Protein AF-A0A812UNW9-F1 (afdb_monomer_lite)

Structure (mmCIF, N/CA/C/O backbone):
data_AF-A0A812UNW9-F1
#
_entry.id   AF-A0A812UNW9-F1
#
loop_
_atom_site.group_PDB
_atom_site.id
_atom_site.type_symbol
_atom_site.label_atom_id
_atom_site.label_alt_id
_atom_site.label_comp_id
_atom_site.label_asym_id
_atom_site.label_entity_id
_atom_site.label_seq_id
_atom_site.pdbx_PDB_ins_code
_atom_site.Cartn_x
_atom_site.Cartn_y
_atom_site.Cartn_z
_atom_site.occupancy
_atom_site.B_iso_or_equiv
_atom_site.auth_seq_id
_atom_site.auth_comp_id
_atom_site.auth_asym_id
_atom_site.auth_atom_id
_atom_site.pdbx_PDB_model_num
ATOM 1 N N . MET A 1 1 ? 34.735 -13.795 18.428 1.00 40.62 1 MET A N 1
ATOM 2 C CA . MET A 1 1 ? 34.226 -13.501 17.073 1.00 40.62 1 MET A CA 1
ATOM 3 C C . MET A 1 1 ? 32.708 -13.552 17.128 1.00 40.62 1 MET A C 1
ATOM 5 O O . MET A 1 1 ? 32.133 -14.621 17.259 1.00 40.62 1 MET A O 1
ATOM 9 N N . THR A 1 2 ? 32.077 -12.385 17.202 1.00 41.75 2 THR A N 1
ATOM 10 C CA . THR A 1 2 ? 30.643 -12.184 17.445 1.00 41.75 2 THR A CA 1
ATOM 11 C C . THR A 1 2 ? 29.852 -12.351 16.149 1.00 41.75 2 THR A C 1
ATOM 13 O O . THR A 1 2 ? 29.707 -11.416 15.370 1.00 41.75 2 THR A O 1
ATOM 16 N N . ALA A 1 3 ? 29.314 -13.550 15.9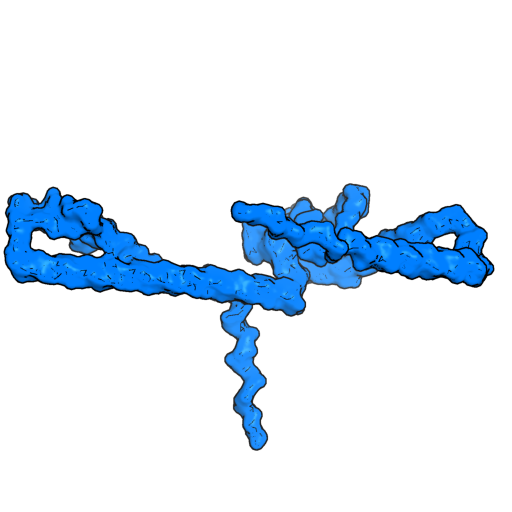30 1.00 46.69 3 ALA A N 1
ATOM 17 C CA . ALA A 1 3 ? 28.287 -13.805 14.926 1.00 46.69 3 ALA A CA 1
ATOM 18 C C . ALA A 1 3 ? 26.909 -13.408 15.490 1.00 46.69 3 ALA A C 1
ATOM 20 O O . ALA A 1 3 ? 26.139 -14.248 15.943 1.00 46.69 3 ALA A O 1
ATOM 21 N N . ARG A 1 4 ? 26.618 -12.105 15.529 1.00 48.97 4 ARG A N 1
ATOM 22 C CA . ARG A 1 4 ? 25.266 -11.568 15.758 1.00 48.97 4 ARG A CA 1
ATOM 23 C C . ARG A 1 4 ? 25.113 -10.303 14.931 1.00 48.97 4 ARG A C 1
ATOM 25 O O . ARG A 1 4 ? 25.491 -9.226 15.371 1.00 48.97 4 ARG A O 1
ATOM 32 N N . GLY A 1 5 ? 24.607 -10.448 13.714 1.00 48.47 5 GLY A N 1
ATOM 33 C CA . GLY A 1 5 ? 24.386 -9.296 12.845 1.00 48.47 5 GLY A CA 1
ATOM 34 C C . GLY A 1 5 ? 23.936 -9.668 11.442 1.00 48.47 5 GLY A C 1
ATOM 35 O O . GLY A 1 5 ? 24.539 -9.191 10.489 1.00 48.47 5 GLY A O 1
ATOM 36 N N . ARG A 1 6 ? 22.945 -10.559 11.295 1.00 43.69 6 ARG A N 1
ATOM 37 C CA . ARG A 1 6 ? 22.280 -10.787 9.997 1.00 43.69 6 ARG A CA 1
ATOM 38 C C . ARG A 1 6 ? 20.957 -11.559 10.101 1.00 43.69 6 ARG A C 1
ATOM 40 O O . ARG A 1 6 ? 20.721 -12.489 9.351 1.00 43.69 6 ARG A O 1
ATOM 47 N N . ALA A 1 7 ? 20.112 -11.179 11.052 1.00 43.59 7 ALA A N 1
ATOM 48 C CA . ALA A 1 7 ? 18.717 -11.635 11.115 1.00 43.59 7 ALA A CA 1
ATOM 49 C C . ALA A 1 7 ? 17.775 -10.427 11.239 1.00 43.59 7 ALA A C 1
ATOM 51 O O . ALA A 1 7 ? 16.842 -10.418 12.028 1.00 43.59 7 ALA A O 1
ATOM 52 N N . ALA A 1 8 ? 18.103 -9.353 10.523 1.00 47.16 8 ALA A N 1
ATOM 53 C CA . ALA A 1 8 ? 17.200 -8.241 10.297 1.00 47.16 8 ALA A CA 1
ATOM 54 C C . ALA A 1 8 ? 17.063 -8.107 8.781 1.00 47.16 8 ALA A C 1
ATOM 56 O O . ALA A 1 8 ? 18.093 -8.009 8.105 1.00 47.16 8 ALA A O 1
ATOM 57 N N . ARG A 1 9 ? 15.814 -8.041 8.303 1.00 51.41 9 ARG A N 1
ATOM 58 C CA . ARG A 1 9 ? 15.369 -7.735 6.927 1.00 51.41 9 ARG A CA 1
ATOM 59 C C . ARG A 1 9 ? 15.009 -8.908 6.009 1.00 51.41 9 ARG A C 1
ATOM 61 O O . ARG A 1 9 ? 15.235 -8.807 4.806 1.00 51.41 9 ARG A O 1
ATOM 68 N N . GLU A 1 10 ? 14.416 -9.968 6.546 1.00 53.09 10 GLU A N 1
ATOM 69 C CA . GLU A 1 10 ? 13.460 -10.763 5.751 1.00 53.09 10 GLU A CA 1
ATOM 70 C C . GLU A 1 10 ? 12.016 -10.277 6.007 1.00 53.09 10 GLU A C 1
ATOM 72 O O . GLU A 1 10 ? 11.254 -10.156 5.061 1.00 53.09 10 GLU A O 1
ATOM 77 N N . ASP A 1 11 ? 11.698 -9.787 7.213 1.00 55.81 11 ASP A N 1
ATOM 78 C CA . ASP A 1 11 ? 10.338 -9.357 7.611 1.00 55.81 11 ASP A CA 1
ATOM 79 C C . ASP A 1 11 ? 9.903 -7.935 7.169 1.00 55.81 11 ASP A C 1
ATOM 81 O O . ASP A 1 11 ? 9.053 -7.318 7.809 1.00 55.81 11 ASP A O 1
ATOM 85 N N . GLU A 1 12 ? 10.505 -7.354 6.128 1.00 74.19 12 GLU A N 1
ATOM 86 C CA . GLU A 1 12 ? 10.174 -5.983 5.677 1.00 74.19 12 GLU A CA 1
ATOM 87 C C . GLU A 1 12 ? 9.675 -5.927 4.230 1.00 74.19 12 GLU A C 1
ATOM 89 O O . GLU A 1 12 ? 9.683 -4.856 3.617 1.00 74.19 12 GLU A O 1
ATOM 94 N N . ASP A 1 13 ? 9.273 -7.060 3.651 1.00 85.06 13 ASP A N 1
ATOM 95 C CA . ASP A 1 13 ? 8.584 -7.014 2.369 1.00 85.06 13 ASP A CA 1
ATOM 96 C C . ASP A 1 13 ? 7.191 -6.391 2.564 1.00 85.06 13 ASP A C 1
ATOM 98 O O . ASP A 1 13 ? 6.417 -6.862 3.406 1.00 85.06 13 ASP A O 1
ATOM 102 N N . PRO A 1 14 ? 6.831 -5.341 1.807 1.00 88.75 14 PRO A N 1
ATOM 103 C CA . PRO A 1 14 ? 5.501 -4.760 1.915 1.00 88.75 14 PRO A CA 1
ATOM 104 C C . PRO A 1 14 ? 4.376 -5.747 1.564 1.00 88.75 14 PRO A C 1
ATOM 106 O O . PRO A 1 14 ? 3.247 -5.520 1.990 1.00 88.75 14 PRO A O 1
ATOM 109 N N . ASP A 1 15 ? 4.655 -6.835 0.833 1.00 87.50 15 ASP A N 1
ATOM 110 C CA . ASP A 1 15 ? 3.677 -7.907 0.578 1.00 87.50 15 ASP A CA 1
ATOM 111 C C . ASP A 1 15 ? 3.371 -8.729 1.837 1.00 87.50 15 ASP A C 1
ATOM 113 O O . ASP A 1 15 ? 2.204 -8.949 2.163 1.00 87.50 15 ASP A O 1
ATOM 117 N N . ASP A 1 16 ? 4.402 -9.114 2.589 1.00 88.19 16 ASP A N 1
ATOM 118 C CA . ASP A 1 16 ? 4.248 -9.911 3.810 1.00 88.19 16 ASP A CA 1
ATOM 119 C C . ASP A 1 16 ? 3.532 -9.111 4.905 1.00 88.19 16 ASP A C 1
ATOM 121 O O . ASP A 1 16 ? 2.651 -9.622 5.604 1.00 88.19 16 ASP A O 1
ATOM 125 N N . ILE A 1 17 ? 3.853 -7.815 5.004 1.00 86.62 17 ILE A N 1
ATOM 126 C CA . ILE A 1 17 ? 3.176 -6.885 5.913 1.00 86.62 17 ILE A CA 1
ATOM 127 C C . ILE A 1 17 ? 1.706 -6.732 5.507 1.00 86.62 17 ILE A C 1
ATOM 129 O O . ILE A 1 17 ? 0.826 -6.797 6.368 1.00 86.62 17 ILE A O 1
ATOM 133 N N . ALA A 1 18 ? 1.423 -6.568 4.209 1.00 87.56 18 ALA A N 1
ATOM 134 C CA . ALA A 1 18 ? 0.060 -6.429 3.698 1.00 87.56 18 ALA A CA 1
ATOM 135 C C . ALA A 1 18 ? -0.800 -7.680 3.951 1.00 87.56 18 ALA A C 1
ATOM 137 O O . ALA A 1 18 ? -1.993 -7.555 4.228 1.00 87.56 18 ALA A O 1
ATOM 138 N N . ALA A 1 19 ? -0.199 -8.872 3.901 1.00 88.19 19 ALA A N 1
ATOM 139 C CA . ALA A 1 19 ? -0.877 -10.142 4.157 1.00 88.19 19 ALA A CA 1
ATOM 140 C C . ALA A 1 19 ? -1.270 -10.348 5.633 1.00 88.19 19 ALA A C 1
ATOM 142 O O . ALA A 1 19 ? -2.128 -11.182 5.926 1.00 88.19 19 ALA A O 1
ATOM 143 N N . CYS A 1 20 ? -0.678 -9.586 6.559 1.00 87.19 20 CYS A N 1
ATOM 144 C CA . CYS A 1 20 ? -0.901 -9.712 8.000 1.00 87.19 20 CYS A CA 1
ATOM 145 C C . CYS A 1 20 ? -1.518 -8.438 8.612 1.00 87.19 20 CYS A C 1
ATOM 147 O O . CYS A 1 20 ? -0.869 -7.778 9.431 1.00 87.19 20 CYS A O 1
ATOM 149 N N . PRO A 1 21 ? -2.761 -8.063 8.248 1.00 88.50 21 PRO A N 1
ATOM 150 C CA . PRO A 1 21 ? -3.419 -6.912 8.850 1.00 88.50 21 PRO A CA 1
ATOM 151 C C . PRO A 1 21 ? -3.728 -7.160 10.338 1.00 88.50 21 PRO A C 1
ATOM 153 O O . PRO A 1 21 ? -3.964 -8.302 10.751 1.00 88.50 21 PRO A O 1
ATOM 156 N N . PRO A 1 22 ? -3.760 -6.102 11.169 1.00 88.56 22 PRO A N 1
ATOM 157 C CA . PRO A 1 22 ? -4.159 -6.232 12.562 1.00 88.56 22 PRO A CA 1
ATOM 158 C C . PRO A 1 22 ? -5.622 -6.696 12.666 1.00 88.56 22 PRO A C 1
ATOM 160 O O . PRO A 1 22 ? -6.444 -6.330 11.824 1.00 88.56 22 PRO A O 1
ATOM 163 N N . PRO A 1 23 ? -5.968 -7.478 13.706 1.00 86.81 23 PRO A N 1
ATOM 164 C CA . PRO A 1 23 ? -7.304 -8.040 13.856 1.00 86.81 23 PRO A CA 1
ATOM 165 C C . PRO A 1 23 ? -8.356 -6.937 13.958 1.00 86.81 23 PRO A C 1
ATOM 167 O O . PRO A 1 23 ? -8.164 -5.947 14.667 1.00 86.81 23 PRO A O 1
ATOM 170 N N . GLU A 1 24 ? -9.484 -7.121 13.278 1.00 85.06 24 GLU A N 1
ATOM 171 C CA . GLU A 1 24 ? -10.596 -6.184 13.370 1.00 85.06 24 GLU A CA 1
ATOM 172 C C . GLU A 1 24 ? -11.258 -6.274 14.749 1.00 85.06 24 GLU A C 1
ATOM 174 O O . GLU A 1 24 ? -11.652 -7.350 15.199 1.00 85.06 24 GLU A O 1
ATOM 179 N N . ALA A 1 25 ? -11.378 -5.137 15.431 1.00 82.38 25 ALA A N 1
ATOM 180 C CA . ALA A 1 25 ? -12.173 -5.007 16.640 1.00 82.38 25 ALA A CA 1
ATOM 181 C C . ALA A 1 25 ? -13.424 -4.187 16.332 1.00 82.38 25 ALA A C 1
ATOM 183 O O . ALA A 1 25 ? -13.431 -3.276 15.502 1.00 82.38 25 ALA A O 1
ATOM 184 N N . GLN A 1 26 ? -14.509 -4.543 17.004 1.00 83.50 26 GLN A N 1
ATOM 185 C CA . GLN A 1 26 ? -15.778 -3.879 16.803 1.00 83.50 26 GLN A CA 1
ATOM 186 C C . GLN A 1 26 ? -15.832 -2.560 17.581 1.00 83.50 26 GLN A C 1
ATOM 188 O O . GLN A 1 26 ? -15.311 -2.450 18.692 1.00 83.50 26 GLN A O 1
ATOM 193 N N . GLU A 1 27 ? -16.504 -1.555 17.016 1.00 87.06 27 GLU A N 1
ATOM 194 C CA . GLU A 1 27 ? -16.782 -0.316 17.736 1.00 87.06 27 GLU A CA 1
ATOM 195 C C . GLU A 1 27 ? -17.509 -0.599 19.057 1.00 87.06 27 GLU A C 1
ATOM 197 O O . GLU A 1 27 ? -18.526 -1.294 19.091 1.00 87.06 27 GLU A O 1
ATOM 202 N N . ALA A 1 28 ? -17.050 0.026 20.143 1.00 84.69 28 ALA A N 1
ATOM 203 C CA . ALA A 1 28 ? -17.625 -0.171 21.477 1.00 84.69 28 ALA A CA 1
ATOM 204 C C . ALA A 1 28 ? -19.133 0.135 21.551 1.00 84.69 28 ALA A C 1
ATOM 206 O O . ALA A 1 28 ? -19.849 -0.460 22.351 1.00 84.69 28 ALA A O 1
ATOM 207 N N . LYS A 1 29 ? -19.628 1.041 20.695 1.00 86.56 29 LYS A N 1
ATOM 208 C CA . LYS A 1 29 ? -21.055 1.381 20.592 1.00 86.56 29 LYS A CA 1
ATOM 209 C C . LYS A 1 29 ? -21.897 0.228 20.035 1.00 86.56 29 LYS A C 1
ATOM 211 O O . LYS A 1 29 ? -23.069 0.099 20.382 1.00 86.56 29 LYS A O 1
ATOM 216 N N . LEU A 1 30 ? -21.303 -0.586 19.165 1.00 87.81 30 LEU A N 1
ATOM 217 C CA . LEU A 1 30 ? -21.953 -1.719 18.515 1.00 87.81 30 LEU A CA 1
ATOM 218 C C . LEU A 1 30 ? -21.726 -3.034 19.269 1.00 87.81 30 LEU A C 1
ATOM 220 O O . LEU A 1 30 ? -22.493 -3.965 19.051 1.00 87.81 30 LEU A O 1
ATOM 224 N N . HIS A 1 31 ? -20.748 -3.089 20.185 1.00 87.75 31 HIS A N 1
ATOM 225 C CA . HIS A 1 31 ? -20.398 -4.275 20.986 1.00 87.75 31 HIS A CA 1
ATOM 226 C C . HIS A 1 31 ? -21.624 -4.984 21.581 1.00 87.75 31 HIS A C 1
ATOM 228 O O . HIS A 1 31 ? -21.785 -6.189 21.431 1.00 87.75 31 HIS A O 1
ATOM 234 N N . PHE A 1 32 ? -22.553 -4.234 22.184 1.00 89.38 32 PHE A N 1
ATOM 235 C CA . PHE A 1 32 ? -23.757 -4.811 22.797 1.00 89.38 32 PHE A CA 1
ATOM 236 C C . PHE A 1 32 ? -24.935 -5.028 21.838 1.00 89.38 32 PHE A C 1
ATOM 238 O O . PHE A 1 32 ? -25.970 -5.553 22.253 1.00 89.38 32 PHE A O 1
ATOM 245 N N . GLN A 1 33 ? -24.823 -4.595 20.585 1.00 86.94 33 GLN A N 1
ATOM 246 C CA . GLN A 1 33 ? -25.898 -4.663 19.588 1.00 86.94 33 GLN A CA 1
ATOM 247 C C . GLN A 1 33 ? -25.732 -5.846 18.627 1.00 86.94 33 GLN A C 1
ATOM 249 O O . GLN A 1 33 ? -26.666 -6.187 17.904 1.00 86.94 33 GLN A O 1
ATOM 254 N N . THR A 1 34 ? -24.565 -6.485 18.623 1.00 86.88 34 THR A N 1
ATOM 255 C CA . THR A 1 34 ? -24.183 -7.537 17.679 1.00 86.88 34 THR A CA 1
ATOM 256 C C . THR A 1 34 ? -23.624 -8.764 18.400 1.00 86.88 34 THR A C 1
ATOM 258 O O . THR A 1 34 ? -23.491 -8.795 19.625 1.00 86.88 34 THR A O 1
ATOM 261 N N . GLY A 1 35 ? -23.335 -9.814 17.624 1.00 84.31 35 GLY A N 1
ATOM 262 C CA . GLY A 1 35 ? -22.680 -11.023 18.113 1.00 84.31 35 GLY A CA 1
ATOM 263 C C . GLY A 1 35 ? -23.424 -11.684 19.274 1.00 84.31 35 GLY A C 1
ATOM 264 O O . GLY A 1 35 ? -24.627 -11.940 19.207 1.00 84.31 35 GLY A O 1
ATOM 265 N N . GLU A 1 36 ? -22.696 -11.953 20.354 1.00 85.88 36 GLU A N 1
ATOM 266 C CA . GLU A 1 36 ? -23.186 -12.704 21.516 1.00 85.88 36 GLU A CA 1
ATOM 267 C C . GLU A 1 36 ? -24.213 -11.945 22.377 1.00 85.88 36 GLU A C 1
ATOM 269 O O . GLU A 1 36 ? -24.896 -12.550 23.215 1.00 85.88 36 GLU A O 1
ATOM 274 N N . HIS A 1 37 ? -24.347 -10.629 22.176 1.00 86.31 37 HIS A N 1
ATOM 275 C CA . HIS A 1 37 ? -25.250 -9.767 22.945 1.00 86.31 37 HIS A CA 1
ATOM 276 C C . HIS A 1 37 ? -26.612 -9.551 22.280 1.00 86.31 37 HIS A C 1
ATOM 278 O O . HIS A 1 37 ? -27.509 -8.971 22.904 1.00 86.31 37 HIS A O 1
ATOM 284 N N . ILE A 1 38 ? -26.802 -10.049 21.054 1.00 87.31 38 ILE A N 1
ATOM 285 C CA . ILE A 1 38 ? -28.071 -9.931 20.328 1.00 87.31 38 ILE A CA 1
ATOM 286 C C . ILE A 1 38 ? -29.209 -10.513 21.179 1.00 87.31 38 ILE A C 1
ATOM 288 O O . ILE A 1 38 ? -29.152 -11.643 21.660 1.00 87.31 38 ILE A O 1
ATOM 292 N N . GLY A 1 39 ? -30.258 -9.712 21.387 1.00 84.12 39 GLY A N 1
ATOM 293 C CA . GLY A 1 39 ? -31.451 -10.104 22.143 1.00 84.12 39 GLY A CA 1
ATOM 294 C C . GLY A 1 39 ? -31.317 -10.063 23.671 1.00 84.12 39 GLY A C 1
ATOM 295 O O . GLY A 1 39 ? -32.313 -10.278 24.361 1.00 84.12 39 GLY A O 1
ATOM 296 N N . ARG A 1 40 ? -30.137 -9.748 24.232 1.00 87.94 40 ARG A N 1
ATOM 297 C CA . ARG A 1 40 ? -29.968 -9.587 25.694 1.00 87.94 40 ARG A CA 1
ATOM 298 C C . ARG A 1 40 ? -30.517 -8.259 26.216 1.00 87.94 40 ARG A C 1
ATOM 300 O O . ARG A 1 40 ? -30.911 -8.164 27.383 1.00 87.94 40 ARG A O 1
ATOM 307 N N . TRP A 1 41 ? -30.576 -7.253 25.352 1.00 91.56 41 TRP A N 1
ATOM 308 C CA . TRP A 1 41 ? -30.888 -5.871 25.702 1.00 91.56 41 TRP A CA 1
ATOM 309 C C . TRP A 1 41 ? -32.055 -5.352 24.867 1.00 91.56 41 TRP A C 1
ATOM 311 O O . TRP A 1 41 ? -32.175 -5.687 23.691 1.00 91.56 41 TRP A O 1
ATOM 321 N N . SER A 1 42 ? -32.922 -4.542 25.478 1.00 89.88 42 SER A N 1
ATOM 322 C CA . SER A 1 42 ? -34.082 -3.942 24.793 1.00 89.88 42 SER A CA 1
ATOM 323 C C . SER A 1 42 ? -33.958 -2.431 24.588 1.00 89.88 42 SER A C 1
ATOM 325 O O . SER A 1 42 ? -34.768 -1.845 23.876 1.00 89.88 42 SER A O 1
ATOM 327 N N . GLY A 1 43 ? -32.947 -1.794 25.187 1.00 89.00 43 GLY A N 1
ATOM 328 C CA . GLY A 1 43 ? -32.710 -0.361 25.061 1.00 89.00 43 GLY A CA 1
ATOM 329 C C . GLY A 1 43 ? -31.263 0.010 25.364 1.00 89.00 43 GLY A C 1
ATOM 330 O O . GLY A 1 43 ? -30.668 -0.508 26.313 1.00 89.00 43 GLY A O 1
ATOM 331 N N . PHE A 1 44 ? -30.731 0.942 24.574 1.00 91.94 44 PHE A N 1
ATOM 332 C CA . PHE A 1 44 ? -29.356 1.441 24.635 1.00 91.94 44 PHE A CA 1
ATOM 333 C C . PHE A 1 44 ? -29.355 2.954 24.869 1.00 91.94 44 PHE A C 1
ATOM 335 O O . PHE A 1 44 ? -30.291 3.641 24.463 1.00 91.94 44 PHE A O 1
ATOM 342 N N . ASP A 1 45 ? -28.359 3.461 25.586 1.00 89.44 45 ASP A N 1
ATOM 343 C CA . ASP A 1 45 ? -28.140 4.900 25.743 1.00 89.44 45 ASP A CA 1
ATOM 344 C C . ASP A 1 45 ? -27.433 5.510 24.510 1.00 89.44 45 ASP A C 1
ATOM 346 O O . ASP A 1 45 ? -27.138 4.824 23.529 1.00 89.44 45 ASP A O 1
ATOM 350 N N . GLU A 1 46 ? -27.130 6.812 24.548 1.00 88.56 46 GLU A N 1
ATOM 351 C CA . GLU A 1 46 ? -26.438 7.520 23.454 1.00 88.56 46 GLU A CA 1
ATOM 352 C C . GLU A 1 46 ? -25.039 6.955 23.145 1.00 88.56 46 GLU A C 1
ATOM 354 O O . GLU A 1 46 ? -24.546 7.060 22.015 1.00 88.56 46 GLU A O 1
ATOM 359 N N . ARG A 1 47 ? -24.407 6.327 24.143 1.00 86.31 47 ARG A N 1
ATOM 360 C CA . ARG A 1 47 ? -23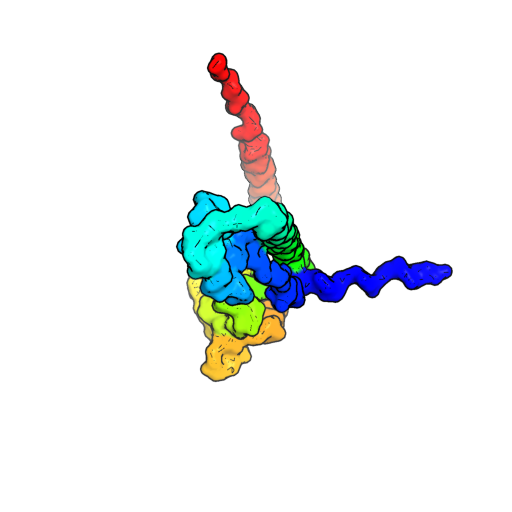.085 5.698 24.048 1.00 86.31 47 ARG A CA 1
ATOM 361 C C . ARG A 1 47 ? -23.167 4.272 23.496 1.00 86.31 47 ARG A C 1
ATOM 363 O O . ARG A 1 47 ? -22.128 3.696 23.192 1.00 86.31 47 ARG A O 1
ATOM 370 N N . GLY A 1 48 ? -24.373 3.722 23.333 1.00 86.00 48 GLY A N 1
ATOM 371 C CA . GLY A 1 48 ? -24.608 2.333 22.936 1.00 86.00 48 GLY A CA 1
ATOM 372 C C . GLY A 1 48 ? -24.564 1.345 24.101 1.00 86.00 48 GLY A C 1
ATOM 373 O O . GLY A 1 48 ? -24.573 0.138 23.873 1.00 86.00 48 GLY A O 1
ATOM 374 N N . VAL A 1 49 ? -24.536 1.831 25.344 1.00 91.31 49 VAL A N 1
ATOM 375 C CA . VAL A 1 49 ? -24.527 0.998 26.546 1.00 91.31 49 VAL A CA 1
ATOM 376 C C . VAL A 1 49 ? -25.967 0.597 26.888 1.00 91.31 49 VAL A C 1
ATOM 378 O O . VAL A 1 49 ? -26.855 1.455 26.936 1.00 91.31 49 VAL A O 1
ATOM 381 N N . PRO A 1 50 ? -26.245 -0.694 27.126 1.00 90.81 50 PRO A N 1
ATOM 382 C CA . PRO A 1 50 ? -27.555 -1.150 27.566 1.00 90.81 50 PRO A CA 1
ATOM 383 C C . PRO A 1 50 ? -28.032 -0.413 28.821 1.00 90.81 50 PRO A C 1
ATOM 385 O O . PRO A 1 50 ? -27.297 -0.299 29.800 1.00 90.81 50 PRO A O 1
ATOM 388 N N . HIS A 1 51 ? -29.286 0.043 28.824 1.00 91.38 51 HIS A N 1
ATOM 389 C CA . HIS A 1 51 ? -29.952 0.568 30.026 1.00 91.38 51 HIS A CA 1
ATOM 390 C C . HIS A 1 51 ? -31.199 -0.243 30.422 1.00 91.38 51 HIS A C 1
ATOM 392 O O . HIS A 1 51 ? -31.674 -0.131 31.559 1.00 91.38 51 HIS A O 1
ATOM 398 N N . LEU A 1 52 ? -31.702 -1.091 29.514 1.00 91.50 52 LEU A N 1
ATOM 399 C CA . LEU A 1 52 ? -32.814 -2.015 29.742 1.00 91.50 52 LEU A CA 1
ATOM 400 C C . LEU A 1 52 ? -32.427 -3.448 29.366 1.00 91.50 52 LEU A C 1
ATOM 402 O O . LEU A 1 52 ? -31.870 -3.701 28.296 1.00 91.50 52 LEU A O 1
ATOM 406 N N . ASN A 1 53 ? -32.799 -4.403 30.216 1.00 90.94 53 ASN A N 1
ATOM 407 C CA . ASN A 1 53 ? -32.654 -5.829 29.920 1.00 90.94 53 ASN A CA 1
ATOM 408 C C . ASN A 1 53 ? -33.675 -6.312 28.874 1.00 90.94 53 ASN A C 1
ATOM 410 O O . ASN A 1 53 ? -34.596 -5.581 28.511 1.00 90.94 53 ASN A O 1
ATOM 414 N N . ALA A 1 54 ? -33.570 -7.564 28.426 1.00 90.25 54 ALA A N 1
ATOM 415 C CA . ALA A 1 54 ? -34.499 -8.173 27.464 1.00 90.25 54 ALA A CA 1
ATOM 416 C C . ALA A 1 54 ? -35.991 -8.095 27.867 1.00 90.25 54 ALA A C 1
ATOM 418 O O . ALA A 1 54 ? -36.869 -8.169 27.015 1.00 90.25 54 ALA A O 1
ATOM 419 N N . LYS A 1 55 ? -36.298 -7.926 29.162 1.00 90.50 55 LYS A N 1
ATOM 420 C CA . LYS A 1 55 ? -37.667 -7.797 29.694 1.00 90.50 55 LYS A CA 1
ATOM 421 C C . LYS A 1 55 ? -38.138 -6.339 29.817 1.00 90.50 55 LYS A C 1
ATOM 423 O O . LYS A 1 55 ? -39.170 -6.097 30.439 1.00 90.50 55 LYS A O 1
ATOM 428 N N . GLY A 1 56 ? -37.371 -5.371 29.314 1.00 89.5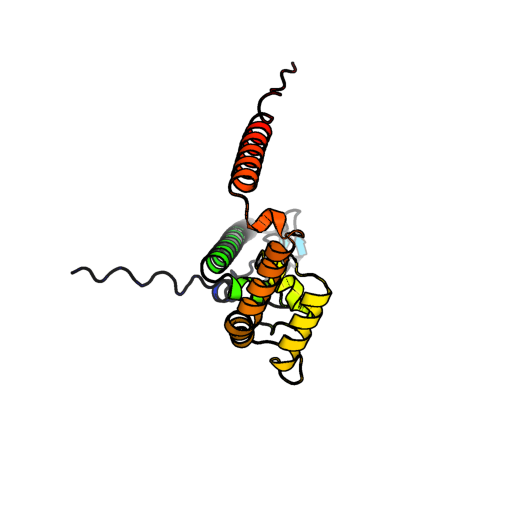0 56 GLY A N 1
ATOM 429 C CA . GLY A 1 56 ? -37.685 -3.942 29.417 1.00 89.50 56 GLY A CA 1
ATOM 430 C C . GLY A 1 56 ? -37.527 -3.360 30.825 1.00 89.50 56 GLY A C 1
ATOM 431 O O . GLY A 1 56 ? -38.045 -2.281 31.106 1.00 89.50 56 GLY A O 1
ATOM 432 N N . LYS A 1 57 ? -36.844 -4.058 31.743 1.00 92.06 57 LYS A N 1
ATOM 433 C CA . LYS A 1 57 ? -36.577 -3.562 33.101 1.00 92.06 57 LYS A CA 1
ATOM 434 C C . LYS A 1 57 ? -35.212 -2.883 33.162 1.00 92.06 57 LYS A C 1
ATOM 436 O O . LYS A 1 57 ? -34.270 -3.323 32.505 1.00 92.06 57 LYS A O 1
ATOM 441 N N . LYS A 1 58 ? -35.105 -1.848 34.003 1.00 92.12 58 LYS A N 1
ATOM 442 C CA . LYS A 1 58 ? -33.825 -1.204 34.335 1.00 92.12 58 LYS A CA 1
ATOM 443 C C . LYS A 1 58 ? -32.852 -2.237 34.907 1.00 92.12 58 LYS A C 1
ATOM 445 O O . LYS A 1 58 ? -33.263 -3.082 35.704 1.00 92.12 58 LYS A O 1
ATOM 450 N N . LEU A 1 59 ? -31.587 -2.134 34.508 1.00 90.06 59 LEU A N 1
ATOM 451 C CA . LEU A 1 59 ? -30.499 -2.957 35.037 1.00 90.06 59 LEU A CA 1
ATOM 452 C C . LEU A 1 59 ? -30.373 -2.796 36.554 1.00 90.06 59 LEU A C 1
ATOM 454 O O . LEU A 1 59 ? -30.541 -1.699 37.099 1.00 90.06 59 LEU A O 1
ATOM 458 N N . THR A 1 60 ? -30.049 -3.889 37.233 1.00 91.19 60 THR A N 1
ATOM 459 C CA . THR A 1 60 ? -29.637 -3.846 38.638 1.00 91.19 60 THR A CA 1
ATOM 460 C C . THR A 1 60 ? -28.277 -3.157 38.776 1.00 91.19 60 THR A C 1
ATOM 462 O O . THR A 1 60 ? -27.534 -3.009 37.807 1.00 91.19 60 THR A O 1
ATOM 465 N N . LYS A 1 61 ? -27.920 -2.734 39.997 1.00 91.94 61 LYS A N 1
ATOM 466 C CA . LYS A 1 61 ? -26.628 -2.073 40.250 1.00 91.94 61 LYS A CA 1
ATOM 467 C C . LYS A 1 61 ? -25.439 -2.939 39.802 1.00 91.94 61 LYS A C 1
ATOM 469 O O . LYS A 1 61 ? -24.534 -2.422 39.163 1.00 91.94 61 LYS A O 1
ATOM 474 N N . GLN A 1 62 ? -25.490 -4.242 40.086 1.00 91.19 62 GLN A N 1
ATOM 475 C CA . GLN A 1 62 ? -24.443 -5.196 39.710 1.00 91.19 62 GLN A CA 1
ATOM 476 C C . GLN A 1 62 ? -24.351 -5.386 38.192 1.00 91.19 62 GLN A C 1
ATOM 478 O O . GLN A 1 62 ? -23.260 -5.344 37.639 1.00 91.19 62 GLN A O 1
ATOM 483 N N . GLU A 1 63 ? -25.483 -5.546 37.501 1.00 89.38 63 GLU A N 1
ATOM 484 C CA . GLU A 1 63 ? -25.482 -5.687 36.038 1.00 89.38 63 GLU A CA 1
ATOM 485 C C . GLU A 1 63 ? -24.993 -4.413 35.348 1.00 89.38 63 GLU A C 1
ATOM 487 O O . GLU A 1 63 ? -24.266 -4.492 34.366 1.00 89.38 63 GLU A O 1
ATOM 492 N N . LYS A 1 64 ? -25.360 -3.237 35.870 1.00 90.00 64 LYS A N 1
ATOM 493 C CA . LYS A 1 64 ? -24.879 -1.962 35.337 1.00 90.00 64 LYS A CA 1
ATOM 494 C C . LYS A 1 64 ? -23.361 -1.839 35.471 1.00 90.00 64 LYS A C 1
ATOM 496 O O . LYS A 1 64 ? -22.716 -1.449 34.507 1.00 90.00 64 LYS A O 1
ATOM 501 N N . GLU A 1 65 ? -22.806 -2.180 36.634 1.00 92.12 65 GLU A N 1
ATOM 502 C CA . GLU A 1 65 ? -21.353 -2.178 36.849 1.00 92.12 65 GLU A CA 1
ATOM 503 C C . GLU A 1 65 ? -20.649 -3.145 35.885 1.00 92.12 65 GLU A C 1
ATOM 505 O O . GLU A 1 65 ? -19.674 -2.748 35.254 1.00 92.12 65 GLU A O 1
ATOM 510 N N . LEU A 1 66 ? -21.185 -4.358 35.687 1.00 91.81 66 LEU A N 1
ATOM 511 C CA . LEU A 1 66 ? -20.639 -5.337 34.735 1.00 91.81 66 LEU A CA 1
ATOM 512 C C . LEU A 1 66 ? -20.664 -4.831 33.286 1.00 91.81 66 LEU A C 1
ATOM 514 O O . LEU A 1 66 ? -19.652 -4.882 32.588 1.00 91.81 66 LEU A O 1
ATOM 518 N N . VAL A 1 67 ? -21.804 -4.301 32.842 1.00 91.31 67 VAL A N 1
ATOM 519 C CA . VAL A 1 67 ? -21.967 -3.752 31.489 1.00 91.31 67 VAL A CA 1
ATOM 520 C C . VAL A 1 67 ? -21.045 -2.546 31.272 1.00 91.31 67 VAL A C 1
ATOM 522 O O . VAL A 1 67 ? -20.473 -2.386 30.197 1.00 91.31 67 VAL A O 1
ATOM 525 N N . GLU A 1 68 ? -20.859 -1.703 32.287 1.00 91.06 68 GLU A N 1
ATOM 526 C CA . GLU A 1 68 ? -19.961 -0.550 32.209 1.00 91.06 68 GLU A CA 1
ATOM 527 C C . GLU A 1 68 ? -18.485 -0.976 32.164 1.00 91.06 68 GLU A C 1
ATOM 529 O O . GLU A 1 68 ? -17.719 -0.414 31.379 1.00 91.06 68 GLU A O 1
ATOM 534 N N . THR A 1 69 ? -18.086 -2.009 32.916 1.00 92.94 69 THR A N 1
ATOM 535 C CA . THR A 1 69 ? -16.735 -2.584 32.802 1.00 92.94 69 THR A CA 1
ATOM 536 C C . THR A 1 69 ? -16.485 -3.188 31.424 1.00 92.94 69 THR A C 1
ATOM 538 O O . THR A 1 69 ? -15.473 -2.874 30.801 1.00 92.94 69 THR A O 1
ATOM 541 N N . GLU A 1 70 ? -17.436 -3.961 30.903 1.00 92.19 70 GLU A N 1
ATOM 542 C CA . GLU A 1 70 ? -17.327 -4.590 29.588 1.00 92.19 70 GLU A CA 1
ATOM 543 C C . GLU A 1 70 ? -17.271 -3.541 28.463 1.00 92.19 70 GLU A C 1
ATOM 545 O O . GLU A 1 70 ? -16.443 -3.630 27.558 1.00 92.19 70 GLU A O 1
ATOM 550 N N . TYR A 1 71 ? -18.070 -2.473 28.561 1.00 92.38 71 TYR A N 1
ATOM 551 C CA . TYR A 1 71 ? -18.003 -1.344 27.631 1.00 92.38 71 TYR A CA 1
ATOM 552 C C . TYR A 1 71 ? -16.623 -0.674 27.621 1.00 92.38 71 TYR A C 1
ATOM 554 O O . TYR A 1 71 ? -16.094 -0.333 26.560 1.00 92.38 71 TYR A O 1
ATOM 562 N N . LEU A 1 72 ? -16.033 -0.447 28.800 1.00 92.44 72 LEU A N 1
ATOM 563 C CA . LEU A 1 72 ? -14.713 0.174 28.917 1.00 92.44 72 LEU A CA 1
ATOM 564 C C . LEU A 1 72 ? -13.611 -0.723 28.342 1.00 92.44 72 LEU A C 1
ATOM 566 O O . LEU A 1 72 ? -12.687 -0.210 27.705 1.00 92.44 72 LEU A O 1
ATOM 570 N N . GLU A 1 73 ? -13.721 -2.037 28.522 1.00 92.25 73 GLU A N 1
ATOM 571 C CA . GLU A 1 73 ? -12.818 -3.019 27.920 1.00 92.25 73 GLU A CA 1
ATOM 572 C C . GLU A 1 73 ? -12.942 -3.038 26.394 1.00 92.25 73 GLU A C 1
ATOM 574 O O . GLU A 1 73 ? -11.929 -2.881 25.709 1.00 92.25 73 GLU A O 1
ATOM 579 N N . ALA A 1 74 ? -14.165 -3.101 25.857 1.00 89.75 74 ALA A N 1
ATOM 580 C CA . ALA A 1 74 ? -14.421 -3.027 24.418 1.00 89.75 74 ALA A CA 1
ATOM 581 C C . ALA A 1 74 ? -13.896 -1.713 23.815 1.00 89.75 74 ALA A C 1
ATOM 583 O O . ALA A 1 74 ? -13.219 -1.703 22.785 1.00 89.75 74 ALA A O 1
ATOM 584 N N . LYS A 1 75 ? -14.114 -0.583 24.501 1.00 92.75 75 LYS A N 1
ATOM 585 C CA . LYS A 1 75 ? -13.575 0.723 24.099 1.00 92.75 75 LYS A CA 1
ATOM 586 C C . LYS A 1 75 ? -12.049 0.737 24.078 1.00 92.75 75 LYS A C 1
ATOM 588 O O . LYS A 1 75 ? -11.460 1.298 23.154 1.00 92.75 75 LYS A O 1
ATOM 593 N N . LYS A 1 76 ? -11.401 0.142 25.080 1.00 93.06 76 LYS A N 1
ATOM 594 C CA . LYS A 1 76 ? -9.939 0.045 25.143 1.00 93.06 76 LYS A CA 1
ATOM 595 C C . LYS A 1 76 ? -9.395 -0.841 24.021 1.00 93.06 76 LYS A C 1
ATOM 597 O O . LYS A 1 76 ? -8.422 -0.444 23.386 1.00 93.06 76 LYS A O 1
ATOM 602 N N . ALA A 1 77 ? -10.028 -1.982 23.757 1.00 90.44 77 ALA A N 1
ATOM 603 C CA . ALA A 1 77 ? -9.657 -2.885 22.670 1.00 90.44 77 ALA A CA 1
ATOM 604 C C . ALA A 1 77 ? -9.774 -2.194 21.302 1.00 90.44 77 ALA A C 1
ATOM 606 O O . ALA A 1 77 ? -8.823 -2.210 20.524 1.00 90.44 77 ALA A O 1
ATOM 607 N N . TYR A 1 78 ? -10.875 -1.479 21.056 1.00 91.88 78 TYR A N 1
ATOM 608 C CA . TYR A 1 78 ? -11.060 -0.701 19.830 1.00 91.88 78 TYR A CA 1
ATOM 609 C C . TYR A 1 78 ? -10.000 0.403 19.668 1.00 91.88 78 TYR A C 1
ATOM 611 O O . TYR A 1 78 ? -9.398 0.559 18.610 1.00 91.88 78 TYR A O 1
ATOM 619 N N . GLN A 1 79 ? -9.678 1.143 20.734 1.00 92.75 79 GLN A N 1
ATOM 620 C CA . GLN A 1 79 ? -8.600 2.141 20.683 1.00 92.75 79 GLN A CA 1
ATOM 621 C C . GLN A 1 79 ? -7.218 1.522 20.434 1.00 92.75 79 GLN A C 1
ATOM 623 O O . GLN A 1 79 ? -6.382 2.133 19.768 1.00 92.75 79 GLN A O 1
ATOM 628 N N . GLN A 1 80 ? -6.952 0.336 20.984 1.00 92.88 80 GLN A N 1
ATOM 629 C CA . GLN A 1 80 ? -5.716 -0.400 20.719 1.00 92.88 80 GLN A CA 1
ATOM 630 C C . GLN A 1 80 ? -5.645 -0.853 19.263 1.00 92.88 80 GLN A C 1
ATOM 632 O O . GLN A 1 80 ? -4.596 -0.695 18.645 1.00 92.88 80 GLN A O 1
ATOM 637 N N . GLN A 1 81 ? -6.755 -1.335 18.706 1.00 91.50 81 GLN A N 1
ATOM 638 C CA . GLN A 1 81 ? -6.855 -1.684 17.295 1.00 91.50 81 GLN A CA 1
ATOM 639 C C . GLN A 1 81 ? -6.577 -0.475 16.398 1.00 91.50 81 GLN A C 1
ATOM 641 O O . GLN A 1 81 ? -5.766 -0.592 15.489 1.00 91.50 81 GLN A O 1
ATOM 646 N N . LEU A 1 82 ? -7.194 0.685 16.655 1.00 92.25 82 LEU A N 1
ATOM 647 C CA . LEU A 1 82 ? -6.948 1.889 15.852 1.00 92.25 82 LEU A CA 1
ATOM 648 C C . LEU A 1 82 ? -5.459 2.251 15.829 1.00 92.25 82 LEU A C 1
ATOM 650 O O . LEU A 1 82 ? -4.890 2.463 14.764 1.00 92.25 82 LEU A O 1
ATOM 654 N N . LYS A 1 83 ? -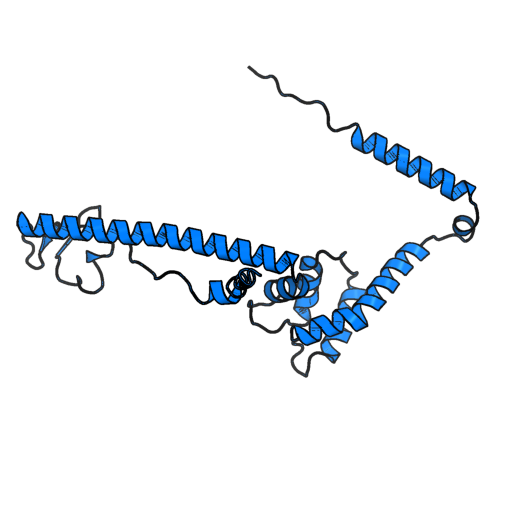4.801 2.221 16.992 1.00 93.88 83 LYS A N 1
ATOM 655 C CA . LYS A 1 83 ? -3.353 2.452 17.082 1.00 93.88 83 LYS A CA 1
ATOM 656 C C . LYS A 1 83 ? -2.540 1.387 16.347 1.00 93.88 83 LYS A C 1
ATOM 658 O O . LYS A 1 83 ? -1.554 1.724 15.702 1.00 93.88 83 LYS A O 1
ATOM 663 N N . ALA A 1 84 ? -2.926 0.117 16.453 1.00 92.56 84 ALA A N 1
ATOM 664 C CA . ALA A 1 84 ? -2.255 -0.974 15.754 1.00 92.56 84 ALA A CA 1
ATOM 665 C C . ALA A 1 84 ? -2.404 -0.837 14.233 1.00 92.56 84 ALA A C 1
ATOM 667 O O . ALA A 1 84 ? -1.434 -1.033 13.510 1.00 92.56 84 ALA A O 1
ATOM 668 N N . LYS A 1 85 ? -3.585 -0.430 13.755 1.00 93.38 85 LYS A N 1
ATOM 669 C CA . LYS A 1 85 ? -3.852 -0.137 12.346 1.00 93.38 85 LYS A CA 1
ATOM 670 C C . LYS A 1 85 ? -2.997 1.021 11.844 1.00 93.38 85 LYS A C 1
ATOM 672 O O . LYS A 1 85 ? -2.302 0.852 10.853 1.00 93.38 85 LYS A O 1
ATOM 677 N N . GLU A 1 86 ? -2.957 2.137 12.569 1.00 93.56 86 GLU A N 1
ATOM 678 C CA . GLU A 1 86 ? -2.088 3.273 12.226 1.00 93.56 86 GLU A CA 1
ATOM 679 C C . GLU A 1 86 ? -0.603 2.872 12.168 1.00 93.56 86 GLU A C 1
ATOM 681 O O . GLU A 1 86 ? 0.138 3.315 11.294 1.00 93.56 86 GLU A O 1
ATOM 686 N N . GLN A 1 87 ? -0.138 2.040 13.105 1.00 93.69 87 GLN A N 1
ATOM 687 C CA . GLN A 1 87 ? 1.244 1.549 13.114 1.00 93.69 87 GLN A CA 1
ATOM 688 C C . GLN A 1 87 ? 1.533 0.597 11.954 1.00 93.69 87 GLN A C 1
ATOM 690 O O . GLN A 1 87 ? 2.609 0.669 11.360 1.00 93.69 87 GLN A O 1
ATOM 695 N N . TRP A 1 88 ? 0.588 -0.280 11.632 1.00 92.31 88 TRP A N 1
ATOM 696 C CA . TRP A 1 88 ? 0.684 -1.198 10.505 1.00 92.31 88 TRP A CA 1
ATOM 697 C C . TRP A 1 88 ? 0.723 -0.444 9.171 1.00 92.31 88 TRP A C 1
ATOM 699 O O . TRP A 1 88 ? 1.631 -0.683 8.382 1.00 92.31 88 TRP A O 1
ATOM 709 N N . GLU A 1 89 ? -0.158 0.540 8.966 1.00 92.56 89 GLU A N 1
ATOM 710 C CA . GLU A 1 89 ? -0.157 1.406 7.775 1.00 92.56 89 GLU A CA 1
ATOM 711 C C . GLU A 1 89 ? 1.178 2.148 7.622 1.00 92.56 89 GLU A C 1
ATOM 713 O O . GLU A 1 89 ? 1.785 2.120 6.555 1.00 92.56 89 GLU A O 1
ATOM 718 N N . ARG A 1 90 ? 1.707 2.726 8.711 1.00 93.00 90 ARG A N 1
ATOM 719 C CA . ARG A 1 90 ? 3.032 3.373 8.694 1.00 93.00 90 ARG A CA 1
ATOM 720 C C . ARG A 1 90 ? 4.155 2.404 8.340 1.00 93.00 90 ARG A C 1
ATOM 722 O O . ARG A 1 90 ? 5.072 2.768 7.613 1.00 93.00 90 ARG A O 1
ATOM 729 N N . THR A 1 91 ? 4.094 1.183 8.863 1.00 91.31 91 THR A N 1
ATOM 730 C CA . THR A 1 91 ? 5.105 0.152 8.602 1.00 91.31 91 THR A CA 1
ATOM 731 C C . THR A 1 91 ? 5.051 -0.300 7.143 1.00 91.31 91 THR A C 1
ATOM 733 O O . THR A 1 91 ? 6.095 -0.497 6.526 1.00 91.31 91 THR A O 1
ATOM 736 N N . LEU A 1 92 ? 3.848 -0.406 6.576 1.00 91.50 92 LEU A N 1
ATOM 737 C CA . LEU A 1 92 ? 3.630 -0.707 5.166 1.00 91.50 92 LEU A CA 1
ATOM 738 C C . LEU A 1 92 ? 4.173 0.414 4.267 1.00 91.50 92 LEU A C 1
ATOM 740 O O . LEU A 1 92 ? 4.902 0.130 3.319 1.00 91.50 92 LEU A O 1
ATOM 744 N N . ASP A 1 93 ? 3.903 1.677 4.598 1.00 92.25 93 ASP A N 1
ATOM 745 C CA . ASP A 1 93 ? 4.447 2.831 3.872 1.00 92.25 93 ASP A CA 1
ATOM 746 C C . ASP A 1 93 ? 5.980 2.885 3.928 1.00 92.25 93 ASP A C 1
ATOM 748 O O . ASP A 1 93 ? 6.642 3.138 2.917 1.00 92.25 93 ASP A O 1
ATOM 752 N N . ASP A 1 94 ? 6.564 2.642 5.102 1.00 91.81 94 ASP A N 1
ATOM 753 C CA . ASP A 1 94 ? 8.015 2.605 5.277 1.00 91.81 94 ASP A CA 1
ATOM 754 C C . ASP A 1 94 ? 8.646 1.448 4.489 1.00 91.81 94 ASP A C 1
ATOM 756 O O . ASP A 1 94 ? 9.710 1.621 3.887 1.00 91.81 94 ASP A O 1
ATOM 760 N N . ALA A 1 95 ? 7.993 0.284 4.450 1.00 91.62 95 ALA A N 1
ATOM 761 C CA . ALA A 1 95 ? 8.426 -0.864 3.659 1.00 91.62 95 ALA A CA 1
ATOM 762 C C . ALA A 1 95 ? 8.356 -0.584 2.149 1.00 91.62 95 ALA A C 1
ATOM 764 O O . ALA A 1 95 ? 9.312 -0.876 1.431 1.00 91.62 95 ALA A O 1
ATOM 765 N N . GLU A 1 96 ? 7.291 0.061 1.662 1.00 92.06 96 GLU A N 1
ATOM 766 C CA . GLU A 1 96 ? 7.169 0.485 0.259 1.00 92.06 96 GLU A CA 1
ATOM 767 C C . GLU A 1 96 ? 8.268 1.489 -0.131 1.00 92.06 96 GLU A C 1
ATOM 769 O O . GLU A 1 96 ? 8.879 1.364 -1.195 1.00 92.06 96 GLU A O 1
ATOM 774 N N . ARG A 1 97 ? 8.601 2.452 0.742 1.00 92.56 97 ARG A N 1
ATOM 775 C CA . ARG A 1 97 ? 9.726 3.380 0.503 1.00 92.56 97 ARG A CA 1
ATOM 776 C C . ARG A 1 97 ? 11.062 2.646 0.435 1.00 92.56 97 ARG A C 1
ATOM 778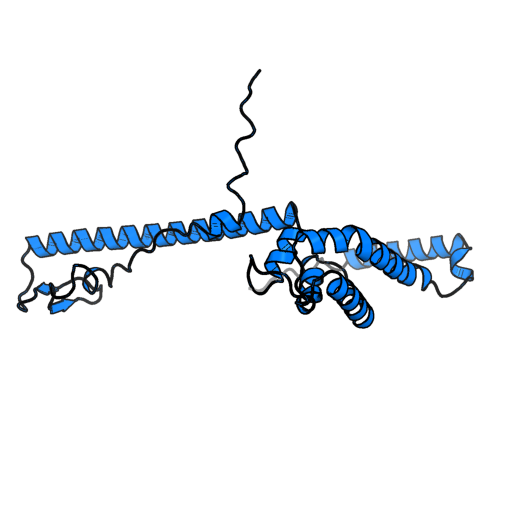 O O . ARG A 1 97 ? 11.846 2.884 -0.479 1.00 92.56 97 ARG A O 1
ATOM 785 N N . ARG A 1 98 ? 11.310 1.717 1.361 1.00 91.38 98 ARG A N 1
ATOM 786 C CA . ARG A 1 98 ? 12.536 0.902 1.352 1.00 91.38 98 ARG A CA 1
ATOM 787 C C . ARG A 1 98 ? 12.625 0.030 0.106 1.00 91.38 98 ARG A C 1
ATOM 789 O O . ARG A 1 98 ? 13.716 -0.114 -0.446 1.00 91.38 98 ARG A O 1
ATOM 796 N N . LEU A 1 99 ? 11.504 -0.532 -0.351 1.00 91.88 99 LEU A N 1
ATOM 797 C CA . LEU A 1 99 ? 11.449 -1.296 -1.592 1.00 91.88 99 LEU A CA 1
ATOM 798 C C . LEU A 1 99 ? 11.777 -0.404 -2.791 1.00 91.88 99 LEU A C 1
ATOM 800 O O . LEU A 1 99 ? 12.594 -0.797 -3.615 1.00 91.88 99 LEU A O 1
ATOM 804 N N . ARG A 1 100 ? 11.225 0.812 -2.853 1.00 92.62 100 ARG A N 1
ATOM 805 C CA . ARG A 1 100 ? 11.548 1.791 -3.901 1.00 92.62 100 ARG A CA 1
ATOM 806 C C . ARG A 1 100 ? 13.042 2.109 -3.971 1.00 92.62 100 ARG A C 1
ATOM 808 O O . ARG A 1 100 ? 13.589 2.173 -5.070 1.00 92.62 100 ARG A O 1
ATOM 815 N N . ASP A 1 101 ? 13.688 2.291 -2.822 1.00 90.06 101 ASP A N 1
ATOM 816 C CA . ASP A 1 101 ? 15.112 2.636 -2.750 1.00 90.06 101 ASP A CA 1
ATOM 817 C C . ASP A 1 101 ? 16.024 1.441 -3.072 1.00 90.06 101 ASP A C 1
ATOM 819 O O . ASP A 1 101 ? 17.067 1.602 -3.707 1.00 90.06 101 ASP A O 1
ATOM 823 N N . LYS A 1 102 ? 15.644 0.232 -2.639 1.00 91.31 102 LYS A N 1
ATOM 824 C CA . LYS A 1 102 ? 16.434 -0.995 -2.831 1.00 91.31 102 LYS A CA 1
ATOM 825 C C . LYS A 1 102 ? 16.236 -1.615 -4.215 1.00 91.31 102 LYS A C 1
ATOM 827 O O . LYS A 1 102 ? 17.187 -2.135 -4.792 1.00 91.31 102 LYS A O 1
ATOM 832 N N . ASP A 1 103 ? 15.004 -1.610 -4.709 1.00 92.81 103 ASP A N 1
ATOM 833 C CA . ASP A 1 103 ? 14.576 -2.300 -5.921 1.00 92.81 103 ASP A CA 1
ATOM 834 C C . ASP A 1 103 ? 13.447 -1.532 -6.619 1.00 92.81 103 ASP A C 1
ATOM 836 O O . ASP A 1 103 ? 12.265 -1.894 -6.602 1.00 92.81 103 ASP A O 1
ATOM 840 N N . ARG A 1 104 ? 13.844 -0.428 -7.251 1.00 92.38 104 ARG A N 1
ATOM 841 C CA . ARG A 1 104 ? 12.920 0.486 -7.921 1.00 92.38 104 ARG A CA 1
ATOM 842 C C . ARG A 1 104 ? 12.093 -0.192 -9.014 1.00 92.38 104 ARG A C 1
ATOM 844 O O . ARG A 1 104 ? 10.937 0.176 -9.185 1.00 92.38 104 ARG A O 1
ATOM 851 N N . VAL A 1 105 ? 12.662 -1.184 -9.707 1.00 92.38 105 VAL A N 1
ATOM 852 C CA . VAL A 1 105 ? 11.973 -1.950 -10.758 1.00 92.38 105 VAL A CA 1
ATOM 853 C C . VAL A 1 105 ? 10.827 -2.750 -10.153 1.00 92.38 105 VAL A C 1
ATOM 855 O O . VAL A 1 105 ? 9.693 -2.610 -10.603 1.00 92.38 105 VAL A O 1
ATOM 858 N N . ARG A 1 106 ? 11.084 -3.529 -9.091 1.00 93.00 106 ARG A N 1
ATOM 859 C CA . ARG A 1 106 ? 10.019 -4.274 -8.401 1.00 93.00 106 ARG A CA 1
ATOM 860 C C . ARG A 1 106 ? 8.950 -3.342 -7.835 1.00 93.00 106 ARG A C 1
ATOM 862 O O . ARG A 1 106 ? 7.765 -3.631 -7.969 1.00 93.00 106 ARG A O 1
ATOM 869 N N . TRP A 1 107 ? 9.352 -2.227 -7.227 1.00 94.62 107 TRP A N 1
ATOM 870 C CA . TRP A 1 107 ? 8.409 -1.239 -6.703 1.00 94.62 107 TRP A CA 1
ATOM 871 C C . TRP A 1 107 ? 7.521 -0.636 -7.804 1.00 94.62 107 TRP A C 1
ATOM 873 O O . TRP A 1 107 ? 6.300 -0.612 -7.665 1.00 94.62 107 TRP A O 1
ATOM 883 N N . ALA A 1 108 ? 8.111 -0.183 -8.915 1.00 93.06 108 ALA A N 1
ATOM 884 C CA . ALA A 1 108 ? 7.367 0.425 -10.015 1.00 93.06 108 ALA A CA 1
ATOM 885 C C . ALA A 1 108 ? 6.431 -0.583 -10.693 1.00 93.06 108 ALA A C 1
ATOM 887 O O . ALA A 1 108 ? 5.295 -0.231 -10.996 1.00 93.06 108 ALA A O 1
ATOM 888 N N . TYR A 1 109 ? 6.878 -1.833 -10.854 1.00 92.56 109 TYR A N 1
ATOM 889 C CA . TYR A 1 109 ? 6.078 -2.938 -11.383 1.00 92.56 109 TYR A CA 1
ATOM 890 C C . TYR A 1 109 ? 4.811 -3.151 -10.546 1.00 92.56 109 TYR A C 1
ATOM 892 O O . TYR A 1 109 ? 3.699 -3.074 -11.061 1.00 92.56 109 TYR A O 1
ATOM 900 N N . ARG A 1 110 ? 4.976 -3.308 -9.225 1.00 91.50 110 ARG A N 1
ATOM 901 C CA . ARG A 1 110 ? 3.858 -3.492 -8.283 1.00 91.50 110 ARG A CA 1
ATOM 902 C C . ARG A 1 110 ? 2.902 -2.311 -8.256 1.00 91.50 110 ARG A C 1
ATOM 904 O O . ARG A 1 110 ? 1.718 -2.479 -7.996 1.00 91.50 110 ARG A O 1
ATOM 911 N N . ALA A 1 111 ? 3.439 -1.109 -8.423 1.00 90.69 111 ALA A N 1
ATOM 912 C CA . ALA A 1 111 ? 2.650 0.100 -8.352 1.00 90.69 111 ALA A CA 1
ATOM 913 C C . ALA A 1 111 ? 1.866 0.346 -9.648 1.00 90.69 111 ALA A C 1
ATOM 915 O O . ALA A 1 111 ? 0.806 0.959 -9.572 1.00 90.69 111 ALA A O 1
ATOM 916 N N . ALA A 1 112 ? 2.401 -0.020 -10.816 1.00 89.50 112 ALA A N 1
ATOM 917 C CA . ALA A 1 112 ? 1.771 0.219 -12.115 1.00 89.50 112 ALA A CA 1
ATOM 918 C C . ALA A 1 112 ? 0.653 -0.784 -12.430 1.00 89.50 112 ALA A C 1
ATOM 920 O O . ALA A 1 112 ? -0.354 -0.379 -12.994 1.00 89.50 112 ALA A O 1
ATOM 921 N N . GLY A 1 113 ? 0.802 -2.047 -12.020 1.00 81.56 113 GLY A N 1
ATOM 922 C CA . GLY A 1 113 ? -0.211 -3.068 -12.279 1.00 81.56 113 GLY A CA 1
ATOM 923 C C . GLY A 1 113 ? -1.545 -2.833 -11.544 1.00 81.56 113 GLY A C 1
ATOM 924 O O . GLY A 1 113 ? -1.588 -2.151 -10.513 1.00 81.56 113 GLY A O 1
ATOM 925 N N . PRO A 1 114 ? -2.641 -3.465 -12.011 1.00 79.25 114 PRO A N 1
ATOM 926 C CA . PRO A 1 114 ? -3.980 -3.331 -11.420 1.00 79.25 114 PRO A CA 1
ATOM 927 C C . PRO A 1 114 ? -4.067 -3.886 -9.988 1.00 79.25 114 PRO A C 1
ATOM 929 O O . PRO A 1 114 ? -4.968 -3.543 -9.222 1.00 79.25 114 PRO A O 1
ATOM 932 N N . SER A 1 115 ? -3.125 -4.751 -9.614 1.00 79.06 115 SER A N 1
ATOM 933 C CA . SER A 1 115 ? -2.938 -5.286 -8.269 1.00 79.06 115 SER A CA 1
ATOM 934 C C . SER A 1 115 ? -1.446 -5.479 -8.005 1.00 79.06 115 SER A C 1
ATOM 936 O O . SER A 1 115 ? -0.684 -5.766 -8.926 1.00 79.06 115 SER A O 1
ATOM 938 N N . LYS A 1 116 ? -1.028 -5.395 -6.734 1.00 76.88 116 LYS A N 1
ATOM 939 C CA . LYS A 1 116 ? 0.379 -5.545 -6.314 1.00 76.88 116 LYS A CA 1
ATOM 940 C C . LYS A 1 116 ? 1.007 -6.891 -6.711 1.00 76.88 116 LYS A C 1
ATOM 942 O O . LYS A 1 116 ? 2.227 -6.987 -6.775 1.00 76.88 116 LYS A O 1
ATOM 947 N N . HIS A 1 117 ? 0.189 -7.909 -6.980 1.00 75.00 117 HIS A N 1
ATOM 948 C CA . HIS A 1 117 ? 0.632 -9.244 -7.401 1.00 75.00 117 HIS A CA 1
ATOM 949 C C . HIS A 1 117 ? 0.207 -9.608 -8.827 1.00 75.00 117 HIS A C 1
ATOM 951 O O . HIS A 1 117 ? 0.459 -10.730 -9.260 1.00 75.00 117 HIS A O 1
ATOM 957 N N . ALA A 1 118 ? -0.482 -8.707 -9.531 1.00 81.31 118 ALA A N 1
ATOM 958 C CA . ALA A 1 118 ? -0.892 -8.969 -10.901 1.00 81.31 118 ALA A CA 1
ATOM 959 C C . ALA A 1 118 ? 0.303 -8.887 -11.854 1.00 81.31 118 ALA A C 1
ATOM 961 O O . ALA A 1 118 ? 1.326 -8.255 -11.563 1.00 81.31 118 ALA A O 1
ATOM 962 N N . LEU A 1 119 ? 0.153 -9.551 -12.996 1.00 87.88 119 LEU A N 1
ATOM 963 C CA . LEU A 1 119 ? 1.050 -9.369 -14.123 1.00 87.88 119 LEU A CA 1
ATOM 964 C C . LEU A 1 119 ? 0.900 -7.946 -14.668 1.00 87.88 119 LEU A C 1
ATOM 966 O O . LEU A 1 119 ? -0.173 -7.347 -14.564 1.00 87.88 119 LEU A O 1
ATOM 970 N N . LEU A 1 120 ? 1.995 -7.380 -15.173 1.00 89.31 120 LEU A N 1
ATOM 971 C CA . LEU A 1 120 ? 1.966 -6.042 -15.751 1.00 89.31 120 LEU A CA 1
ATOM 972 C C . LEU A 1 120 ? 1.431 -6.148 -17.178 1.00 89.31 120 LEU A C 1
ATOM 974 O O . LEU A 1 120 ? 2.044 -6.824 -18.002 1.00 89.31 120 LEU A O 1
ATOM 978 N N . HIS A 1 121 ? 0.321 -5.476 -17.473 1.00 91.38 121 HIS A N 1
ATOM 979 C CA . HIS A 1 121 ? -0.172 -5.396 -18.843 1.00 91.38 121 HIS A CA 1
ATOM 980 C C . HIS A 1 121 ? 0.758 -4.500 -19.669 1.00 91.38 121 HIS A C 1
ATOM 982 O O . HIS A 1 121 ? 1.285 -3.507 -19.159 1.00 91.38 121 HIS A O 1
ATOM 988 N N . VAL A 1 122 ? 0.955 -4.807 -20.951 1.00 89.12 122 VAL A N 1
ATOM 989 C CA . VAL A 1 122 ? 1.782 -3.973 -21.847 1.00 89.12 122 VAL A CA 1
ATOM 990 C C . VAL A 1 122 ? 1.271 -2.522 -21.913 1.00 89.12 122 VAL A C 1
ATOM 992 O O . VAL A 1 122 ? 2.064 -1.581 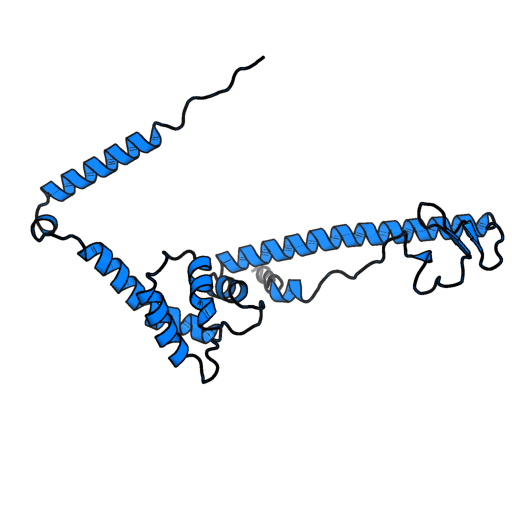-22.008 1.00 89.12 122 VAL A O 1
ATOM 995 N N . ASP A 1 123 ? -0.039 -2.319 -21.777 1.00 90.31 123 ASP A N 1
ATOM 996 C CA . ASP A 1 123 ? -0.654 -0.985 -21.722 1.00 90.31 123 ASP A CA 1
ATOM 997 C C . ASP A 1 123 ? -0.214 -0.171 -20.491 1.00 90.31 123 ASP A C 1
ATOM 999 O O . ASP A 1 123 ? -0.035 1.044 -20.581 1.00 90.31 123 ASP A O 1
ATOM 1003 N N . ASP A 1 124 ? 0.064 -0.834 -19.364 1.00 92.19 124 ASP A N 1
ATOM 1004 C CA . ASP A 1 124 ? 0.493 -0.197 -18.110 1.00 92.19 124 ASP A CA 1
ATOM 1005 C C . ASP A 1 124 ? 1.994 0.166 -18.111 1.00 92.19 124 ASP A C 1
ATOM 1007 O O . ASP A 1 124 ? 2.518 0.750 -17.153 1.00 92.19 124 ASP A O 1
ATOM 1011 N N . LEU A 1 125 ? 2.720 -0.157 -19.190 1.00 89.88 125 LEU A N 1
ATOM 1012 C CA . LEU A 1 125 ? 4.158 0.093 -19.309 1.00 89.88 125 LEU A CA 1
ATOM 1013 C C . LEU A 1 125 ? 4.495 1.593 -19.248 1.00 89.88 125 LEU A C 1
ATOM 1015 O O . LEU A 1 125 ? 5.544 1.973 -18.723 1.00 89.88 125 LEU A O 1
ATOM 1019 N N . GLU A 1 126 ? 3.606 2.461 -19.735 1.00 91.00 126 GLU A N 1
ATOM 1020 C CA . GLU A 1 126 ? 3.788 3.913 -19.637 1.00 91.00 126 GLU A CA 1
ATOM 1021 C C . GLU A 1 126 ? 3.797 4.377 -18.173 1.00 91.00 126 GLU A C 1
ATOM 1023 O O . GLU A 1 126 ? 4.678 5.131 -17.746 1.00 91.00 126 GLU A O 1
ATOM 1028 N N . ASP A 1 127 ? 2.856 3.882 -17.371 1.00 92.06 127 ASP A N 1
ATOM 1029 C CA . ASP A 1 127 ? 2.768 4.208 -15.951 1.00 92.06 127 ASP A CA 1
ATOM 1030 C C . ASP A 1 127 ? 3.930 3.604 -15.160 1.00 92.06 127 ASP A C 1
ATOM 1032 O O . ASP A 1 127 ? 4.477 4.257 -14.263 1.00 92.06 127 ASP A O 1
ATOM 1036 N N . PHE A 1 128 ? 4.386 2.409 -15.538 1.00 93.12 128 PHE A N 1
ATOM 1037 C CA . PHE A 1 128 ? 5.620 1.823 -15.022 1.00 93.12 128 PHE A CA 1
ATOM 1038 C C . PHE A 1 128 ? 6.832 2.747 -15.248 1.00 93.12 128 PHE A C 1
ATOM 1040 O O . PHE A 1 128 ? 7.541 3.083 -14.292 1.00 93.12 128 PHE A O 1
ATOM 1047 N N . VAL A 1 129 ? 7.042 3.229 -16.479 1.00 90.56 129 VAL A N 1
ATOM 1048 C CA . VAL A 1 129 ? 8.133 4.158 -16.829 1.00 90.56 129 VAL A CA 1
ATOM 1049 C C . VAL A 1 129 ? 8.029 5.465 -16.035 1.00 90.56 129 VAL A C 1
ATOM 1051 O O . VAL A 1 129 ? 9.028 5.933 -15.475 1.00 90.56 129 VAL A O 1
ATOM 1054 N N . LYS A 1 130 ? 6.824 6.041 -15.922 1.00 91.19 130 LYS A N 1
ATOM 1055 C CA . LYS A 1 130 ? 6.590 7.259 -15.126 1.00 91.19 130 LYS A CA 1
ATOM 1056 C C . LYS A 1 130 ? 6.989 7.056 -13.665 1.00 91.19 130 LYS A C 1
ATOM 1058 O O . LYS A 1 130 ? 7.665 7.906 -13.083 1.00 91.19 130 LYS A O 1
ATOM 1063 N N . LYS A 1 131 ? 6.640 5.915 -13.059 1.00 92.56 131 LYS A N 1
ATOM 1064 C CA . LYS A 1 131 ? 7.014 5.586 -11.667 1.00 92.56 131 LYS A CA 1
ATOM 1065 C C . LYS A 1 131 ? 8.519 5.363 -11.516 1.00 92.56 131 LYS A C 1
ATOM 1067 O O . LYS A 1 131 ? 9.132 5.830 -10.546 1.00 92.56 131 LYS A O 1
ATOM 1072 N N . MET A 1 132 ? 9.159 4.769 -12.519 1.00 91.00 132 MET A N 1
ATOM 1073 C CA . MET A 1 132 ? 10.621 4.709 -12.612 1.00 91.00 132 MET A CA 1
ATOM 1074 C C . MET A 1 132 ? 11.283 6.094 -12.690 1.00 91.00 132 MET A C 1
ATOM 1076 O O . MET A 1 132 ? 12.494 6.189 -12.499 1.00 91.00 132 MET A O 1
ATOM 1080 N N . GLY A 1 133 ? 10.513 7.181 -12.843 1.00 88.50 133 GLY A N 1
ATOM 1081 C CA . GLY A 1 133 ? 10.998 8.564 -12.880 1.00 88.50 133 GLY A CA 1
ATOM 1082 C C . GLY A 1 133 ? 11.949 8.806 -14.042 1.00 88.50 133 GLY A C 1
ATOM 1083 O O . GLY A 1 133 ? 12.870 9.613 -13.936 1.00 88.50 133 GLY A O 1
ATOM 1084 N N . TRP A 1 134 ? 11.763 8.032 -15.101 1.00 87.00 134 TRP A N 1
ATOM 1085 C CA . TRP A 1 134 ? 12.435 8.219 -16.362 1.00 87.00 134 TRP A CA 1
ATOM 1086 C C . TRP A 1 134 ? 11.773 9.353 -17.135 1.00 87.00 134 TRP A C 1
ATOM 1088 O O . TRP A 1 134 ? 10.597 9.655 -16.921 1.00 87.00 134 TRP A O 1
ATOM 1098 N N . GLU A 1 135 ? 12.546 10.012 -17.997 1.00 79.56 135 GLU A N 1
ATOM 1099 C CA . GLU A 1 135 ? 11.985 11.043 -18.866 1.00 79.56 135 GLU A CA 1
ATOM 1100 C C . GLU A 1 135 ? 10.849 10.447 -19.705 1.00 79.56 135 GLU A C 1
ATOM 1102 O O . GLU A 1 135 ? 10.950 9.293 -20.136 1.00 79.56 135 GLU A O 1
ATOM 1107 N N . PRO A 1 136 ? 9.758 11.202 -19.917 1.00 73.69 136 PRO A N 1
ATOM 1108 C CA . PRO A 1 136 ? 8.651 10.721 -20.719 1.00 73.69 136 PRO A CA 1
ATOM 1109 C C . PRO A 1 136 ? 9.155 10.447 -22.135 1.00 73.69 136 PRO A C 1
ATOM 1111 O O . PRO A 1 136 ? 9.647 11.343 -22.823 1.00 73.69 136 PRO A O 1
ATOM 1114 N N . PHE A 1 137 ? 9.036 9.193 -22.557 1.00 80.12 137 PHE A N 1
ATOM 1115 C CA . PHE A 1 137 ? 9.259 8.808 -23.940 1.00 80.12 137 PHE A CA 1
ATOM 1116 C C . PHE A 1 137 ? 8.252 9.514 -24.847 1.00 80.12 137 PHE A C 1
ATOM 1118 O O . PHE A 1 137 ? 7.144 9.867 -24.432 1.00 80.12 137 PHE A O 1
ATOM 1125 N N . SER A 1 138 ? 8.628 9.713 -26.110 1.00 85.00 138 SER A N 1
ATOM 1126 C CA . SER A 1 138 ? 7.645 10.138 -27.100 1.00 85.00 138 SER A CA 1
ATOM 1127 C C . SER A 1 138 ? 6.587 9.044 -27.286 1.00 85.00 138 SER A C 1
ATOM 1129 O O . SER A 1 138 ? 6.852 7.868 -27.045 1.00 85.00 138 SER A O 1
ATOM 1131 N N . HIS A 1 139 ? 5.389 9.410 -27.747 1.00 87.00 139 HIS A N 1
ATOM 1132 C CA . HIS A 1 139 ? 4.328 8.431 -28.010 1.00 87.00 139 HIS A CA 1
ATOM 1133 C C . HIS A 1 139 ? 4.789 7.323 -28.971 1.00 87.00 139 HIS A C 1
ATOM 1135 O O . HIS A 1 139 ? 4.532 6.151 -28.731 1.00 87.00 139 HIS A O 1
ATOM 1141 N N . ALA A 1 140 ? 5.535 7.689 -30.018 1.00 85.81 140 ALA A N 1
ATOM 1142 C CA . ALA A 1 140 ? 6.073 6.735 -30.986 1.00 85.81 140 ALA A CA 1
ATOM 1143 C C . ALA A 1 140 ? 7.103 5.779 -30.358 1.00 85.81 140 ALA A C 1
ATOM 1145 O O . ALA A 1 140 ? 7.148 4.601 -30.710 1.00 85.81 140 ALA A O 1
ATOM 1146 N N . ASP A 1 141 ? 7.915 6.268 -29.416 1.00 83.56 141 ASP A N 1
ATOM 1147 C CA . ASP A 1 141 ? 8.851 5.420 -28.675 1.00 83.56 141 ASP A CA 1
ATOM 1148 C C . ASP A 1 141 ? 8.107 4.475 -27.731 1.00 83.56 141 ASP A C 1
ATOM 1150 O O . ASP A 1 141 ? 8.464 3.302 -27.649 1.00 83.56 141 ASP A O 1
ATOM 1154 N N . MET A 1 142 ? 7.055 4.955 -27.057 1.00 88.00 142 MET A N 1
ATOM 1155 C CA . MET A 1 142 ? 6.216 4.116 -26.198 1.00 88.00 142 MET A CA 1
ATOM 1156 C C . MET A 1 142 ? 5.503 3.022 -26.991 1.00 88.00 142 MET A C 1
ATOM 1158 O O . MET A 1 142 ? 5.581 1.865 -26.593 1.00 88.00 142 MET A O 1
ATOM 1162 N N . GLU A 1 143 ? 4.897 3.338 -28.138 1.00 87.69 143 GLU A N 1
ATOM 1163 C CA . GLU A 1 143 ? 4.274 2.336 -29.018 1.00 87.69 143 GLU A CA 1
ATOM 1164 C C . GLU A 1 143 ? 5.293 1.299 -29.509 1.00 87.69 143 GLU A C 1
ATOM 1166 O O . GLU A 1 143 ? 5.003 0.100 -29.571 1.00 87.69 143 GLU A O 1
ATOM 1171 N N . ALA A 1 144 ? 6.512 1.737 -29.844 1.00 85.06 144 ALA A N 1
ATOM 1172 C CA . ALA A 1 144 ? 7.584 0.833 -30.239 1.00 85.06 144 ALA A CA 1
ATOM 1173 C C . ALA A 1 144 ? 8.020 -0.073 -29.076 1.00 85.06 144 ALA A C 1
ATOM 1175 O O . ALA A 1 144 ? 8.211 -1.271 -29.285 1.00 85.06 144 ALA A O 1
ATOM 1176 N N . LEU A 1 145 ? 8.151 0.473 -27.863 1.00 84.44 145 LEU A N 1
ATOM 1177 C CA . LEU A 1 145 ? 8.486 -0.286 -26.654 1.00 84.44 145 LEU A CA 1
ATOM 1178 C C . LEU A 1 145 ? 7.388 -1.293 -26.307 1.00 84.44 145 LEU A C 1
ATOM 1180 O O . LEU A 1 145 ? 7.701 -2.455 -26.068 1.00 84.44 145 LEU A O 1
ATOM 1184 N N . GLN A 1 146 ? 6.120 -0.885 -26.357 1.00 89.56 146 GLN A N 1
ATOM 1185 C CA . GLN A 1 146 ? 4.967 -1.761 -26.150 1.00 89.56 146 GLN A CA 1
ATOM 1186 C C . GLN A 1 146 ? 4.921 -2.879 -27.191 1.00 89.56 146 GLN A C 1
ATOM 1188 O O . GLN A 1 146 ? 4.745 -4.036 -26.837 1.00 89.56 146 GLN A O 1
ATOM 1193 N N . SER A 1 147 ? 5.188 -2.574 -28.462 1.00 87.94 147 SER A N 1
ATOM 1194 C CA . SER A 1 147 ? 5.245 -3.585 -29.527 1.00 87.94 147 SER A CA 1
ATOM 1195 C C . SER A 1 147 ? 6.365 -4.611 -29.327 1.00 87.94 147 SER A C 1
ATOM 1197 O O . SER A 1 147 ? 6.241 -5.752 -29.768 1.00 87.94 147 SER A O 1
ATOM 1199 N N . VAL A 1 148 ? 7.489 -4.215 -28.720 1.00 85.12 148 VAL A N 1
ATOM 1200 C CA . VAL A 1 148 ? 8.581 -5.139 -28.370 1.00 85.12 148 VAL A CA 1
ATOM 1201 C C . VAL A 1 148 ? 8.210 -5.946 -27.130 1.00 85.12 148 VAL A C 1
ATOM 1203 O O . VAL A 1 148 ? 8.393 -7.160 -27.125 1.00 85.12 148 VAL A O 1
ATOM 1206 N N . ALA A 1 149 ? 7.638 -5.296 -26.119 1.00 84.81 149 ALA A N 1
ATOM 1207 C CA . ALA A 1 149 ? 7.189 -5.939 -24.894 1.00 84.81 149 ALA A CA 1
ATOM 1208 C C . ALA A 1 149 ? 6.079 -6.971 -25.163 1.00 84.81 149 ALA A C 1
ATOM 1210 O O . ALA A 1 149 ? 6.172 -8.087 -24.675 1.00 84.81 149 ALA A O 1
ATOM 1211 N N . ALA A 1 150 ? 5.113 -6.676 -26.036 1.00 86.50 150 ALA A N 1
ATOM 1212 C CA . ALA A 1 150 ? 4.062 -7.606 -26.463 1.00 86.50 150 ALA A CA 1
ATOM 1213 C C . ALA A 1 150 ? 4.587 -8.838 -27.222 1.00 86.50 150 ALA A C 1
ATOM 1215 O O . ALA A 1 150 ? 3.876 -9.823 -27.360 1.00 86.50 150 ALA A O 1
ATOM 1216 N N . ARG A 1 151 ? 5.827 -8.806 -27.735 1.00 84.31 151 ARG A N 1
ATOM 1217 C CA . ARG A 1 151 ? 6.481 -10.000 -28.304 1.00 84.31 151 ARG A CA 1
ATOM 1218 C C . ARG A 1 151 ? 7.160 -10.861 -27.243 1.00 84.31 151 ARG A C 1
ATOM 1220 O O . ARG A 1 151 ? 7.474 -12.012 -27.532 1.00 84.31 151 ARG A O 1
ATOM 1227 N N . GLN A 1 152 ? 7.480 -10.270 -26.093 1.00 78.88 152 GLN A N 1
ATOM 1228 C CA . GLN A 1 152 ? 8.085 -10.958 -24.953 1.00 78.88 152 GLN A CA 1
ATOM 1229 C C . GLN A 1 152 ? 7.017 -11.504 -24.006 1.00 78.88 152 GLN A C 1
ATOM 1231 O O . GLN A 1 152 ? 7.169 -12.621 -23.524 1.00 78.88 152 GLN A O 1
ATOM 1236 N N . GLY A 1 153 ? 5.937 -10.748 -23.786 1.00 71.31 153 GLY A N 1
ATOM 1237 C CA . GLY A 1 153 ? 4.708 -11.279 -23.213 1.00 71.31 153 GLY A CA 1
ATOM 1238 C C . GLY A 1 153 ? 4.159 -12.359 -24.138 1.00 71.31 153 GLY A C 1
ATOM 1239 O O . GLY A 1 153 ? 4.183 -12.209 -25.360 1.00 71.31 153 GLY A O 1
ATOM 1240 N N . GLU A 1 154 ? 3.721 -13.478 -23.569 1.00 73.62 154 GLU A N 1
ATOM 1241 C CA . GLU A 1 154 ? 3.064 -14.544 -24.329 1.00 73.62 154 GLU A CA 1
ATOM 1242 C C . GLU A 1 154 ? 1.722 -14.041 -24.920 1.00 73.62 154 GLU A C 1
ATOM 1244 O O . GLU A 1 154 ? 1.436 -12.845 -24.935 1.00 73.62 154 GLU A O 1
ATOM 1249 N N . GLU A 1 155 ? 0.853 -14.935 -25.402 1.00 69.00 155 GLU A N 1
ATOM 1250 C CA . GLU A 1 155 ? -0.414 -14.591 -26.084 1.00 69.00 155 GLU A CA 1
ATOM 1251 C C . GLU A 1 155 ? -1.345 -13.611 -25.329 1.00 69.00 155 GLU A C 1
ATOM 1253 O O . GLU A 1 155 ? -2.288 -13.101 -25.932 1.00 69.00 155 GLU A O 1
ATOM 1258 N N . MET A 1 156 ? -1.111 -13.353 -24.037 1.00 70.94 156 MET A N 1
ATOM 1259 C CA . MET A 1 156 ? -1.944 -12.495 -23.187 1.00 70.94 156 MET A CA 1
ATOM 1260 C C . MET A 1 156 ? -1.426 -11.062 -22.987 1.00 70.94 156 MET A C 1
ATOM 1262 O O . MET A 1 156 ? -2.063 -10.327 -22.248 1.00 70.94 156 MET A O 1
ATOM 1266 N N . GLU A 1 157 ? -0.310 -10.648 -23.605 1.00 83.94 157 GLU A N 1
ATOM 1267 C CA . GLU A 1 157 ? 0.245 -9.281 -23.440 1.00 83.94 157 GLU A CA 1
ATOM 1268 C C . GLU A 1 157 ? 0.513 -8.894 -21.966 1.00 83.94 157 GLU A C 1
ATOM 1270 O O . GLU A 1 157 ? 0.493 -7.726 -21.569 1.00 83.94 157 GLU A O 1
ATOM 1275 N N . GLU A 1 158 ? 0.804 -9.901 -21.147 1.00 88.00 158 GLU A N 1
ATOM 1276 C CA . GLU A 1 158 ? 1.125 -9.779 -19.730 1.00 88.00 158 GLU A CA 1
ATOM 1277 C C . GLU A 1 158 ? 2.609 -10.095 -19.511 1.00 88.00 158 GLU A C 1
ATOM 1279 O O . GLU A 1 158 ? 3.151 -11.043 -20.081 1.00 88.00 158 GLU A O 1
ATOM 1284 N N . LEU A 1 159 ? 3.275 -9.292 -18.682 1.00 86.44 159 LEU A N 1
ATOM 1285 C CA . LEU A 1 159 ? 4.705 -9.402 -18.398 1.00 86.44 159 LEU A CA 1
ATOM 1286 C C . LEU A 1 159 ? 4.929 -9.787 -16.938 1.00 86.44 159 LEU A C 1
ATOM 1288 O O . LEU A 1 159 ? 4.391 -9.137 -16.035 1.00 86.44 159 LEU A O 1
ATOM 1292 N N . LEU A 1 160 ? 5.780 -10.787 -16.691 1.00 89.88 160 LEU A N 1
ATOM 1293 C CA . LEU A 1 160 ? 6.289 -11.073 -15.350 1.00 89.88 160 LEU A CA 1
ATOM 1294 C C . LEU A 1 160 ? 7.342 -10.034 -14.951 1.00 89.88 160 LEU A C 1
ATOM 1296 O O . LEU A 1 160 ? 7.996 -9.404 -15.783 1.00 89.88 160 LEU A O 1
ATOM 1300 N N . LEU A 1 161 ? 7.595 -9.904 -13.647 1.00 89.94 161 LEU A N 1
ATOM 1301 C CA . LEU A 1 161 ? 8.675 -9.048 -13.143 1.00 89.94 161 LEU A CA 1
ATOM 1302 C C . LEU A 1 161 ? 10.047 -9.431 -13.730 1.00 89.94 161 LEU A C 1
ATOM 1304 O O . LEU A 1 161 ? 10.895 -8.562 -13.932 1.00 89.94 161 LEU A O 1
ATOM 1308 N N . GLU A 1 162 ? 10.282 -10.721 -13.968 1.00 90.00 162 GLU A N 1
ATOM 1309 C CA . GLU A 1 162 ? 11.520 -11.217 -14.578 1.00 90.00 162 GLU A CA 1
ATOM 1310 C C . GLU A 1 162 ? 11.634 -10.785 -16.044 1.00 90.00 162 GLU A C 1
ATOM 1312 O O . GLU A 1 162 ? 12.690 -10.282 -16.436 1.00 90.00 162 GLU A O 1
ATOM 1317 N N . ASP A 1 163 ? 10.536 -10.849 -16.800 1.00 89.62 163 ASP A N 1
ATOM 1318 C CA . ASP A 1 163 ? 10.472 -10.372 -18.184 1.00 89.62 163 ASP A CA 1
ATOM 1319 C C . ASP A 1 163 ? 10.713 -8.866 -18.248 1.00 89.62 163 ASP A C 1
ATOM 1321 O O . ASP A 1 163 ? 11.533 -8.403 -19.032 1.00 89.62 163 ASP A O 1
ATOM 1325 N N . VAL A 1 164 ? 10.098 -8.089 -17.349 1.00 88.75 164 VAL A N 1
ATOM 1326 C CA . VAL A 1 164 ? 10.322 -6.637 -17.263 1.00 88.75 164 VAL A CA 1
ATOM 1327 C C . VAL A 1 164 ? 11.780 -6.318 -16.930 1.00 88.75 164 VAL A C 1
ATOM 1329 O O . VAL A 1 164 ? 12.359 -5.394 -17.501 1.00 88.75 164 VAL A O 1
ATOM 1332 N N . ARG A 1 165 ? 12.423 -7.076 -16.034 1.00 91.75 165 ARG A N 1
ATOM 1333 C CA . ARG A 1 165 ? 13.858 -6.897 -15.750 1.00 91.75 165 ARG A CA 1
ATOM 1334 C C . ARG A 1 165 ? 14.711 -7.192 -16.972 1.00 91.75 165 ARG A C 1
ATOM 1336 O O . ARG A 1 165 ? 15.626 -6.418 -17.248 1.00 91.75 165 ARG A O 1
ATOM 1343 N N . HIS A 1 166 ? 14.412 -8.283 -17.669 1.00 88.75 166 HIS A N 1
ATOM 1344 C CA . HIS A 1 166 ? 15.129 -8.686 -18.869 1.00 88.75 166 HIS A CA 1
ATOM 1345 C C . HIS A 1 166 ? 14.963 -7.652 -19.991 1.00 88.75 166 HIS A C 1
ATOM 1347 O O . HIS A 1 166 ? 15.948 -7.185 -20.565 1.00 88.75 166 HIS A O 1
ATOM 1353 N N . PHE A 1 167 ? 13.729 -7.206 -20.220 1.00 86.94 167 PHE A N 1
ATOM 1354 C CA . PHE A 1 167 ? 13.382 -6.126 -21.133 1.00 86.94 167 PHE A CA 1
ATOM 1355 C C . PHE A 1 167 ? 14.168 -4.848 -20.826 1.00 86.94 167 PHE A C 1
ATOM 1357 O O . PHE A 1 167 ? 14.737 -4.223 -21.723 1.00 86.94 167 PHE A O 1
ATOM 1364 N N . ILE A 1 168 ? 14.263 -4.467 -19.548 1.00 88.06 168 ILE A N 1
ATOM 1365 C CA . ILE A 1 168 ? 15.009 -3.272 -19.144 1.00 88.06 168 ILE A CA 1
ATOM 1366 C C . ILE A 1 168 ? 16.510 -3.425 -19.411 1.00 88.06 168 ILE A C 1
ATOM 1368 O O . ILE A 1 168 ? 17.145 -2.477 -19.880 1.00 88.06 168 ILE A O 1
ATOM 1372 N N . SER A 1 169 ? 17.090 -4.588 -19.099 1.00 87.31 169 SER A N 1
ATOM 1373 C CA . SER A 1 169 ? 18.529 -4.809 -19.260 1.00 87.31 169 SER A CA 1
ATOM 1374 C C . SER A 1 169 ? 18.966 -4.881 -20.721 1.00 87.31 169 SER A C 1
ATOM 1376 O O . SER A 1 169 ? 20.021 -4.343 -21.047 1.00 87.31 169 SER A O 1
ATOM 1378 N N . GLU A 1 170 ? 18.172 -5.516 -21.583 1.00 85.00 170 GLU A N 1
ATOM 1379 C CA . GLU A 1 170 ? 18.561 -5.799 -22.971 1.00 85.00 170 GLU A CA 1
ATOM 1380 C C . GLU A 1 170 ? 18.030 -4.748 -23.959 1.00 85.00 170 GLU A C 1
ATOM 1382 O O . GLU A 1 170 ? 18.782 -4.191 -24.761 1.00 85.00 170 GLU A O 1
ATOM 1387 N N . GLU A 1 171 ? 16.737 -4.427 -23.888 1.00 80.62 171 GLU A N 1
ATOM 1388 C CA . GLU A 1 171 ? 16.042 -3.658 -24.930 1.00 80.62 171 GLU A CA 1
ATOM 1389 C C . GLU A 1 171 ? 15.940 -2.171 -24.585 1.00 80.62 171 GLU A C 1
ATOM 1391 O O . GLU A 1 171 ? 16.132 -1.299 -25.432 1.00 80.62 171 GLU A O 1
ATOM 1396 N N . MET A 1 172 ? 15.681 -1.838 -23.321 1.00 76.44 172 MET A N 1
ATOM 1397 C CA . MET A 1 172 ? 15.547 -0.434 -22.928 1.00 76.44 172 MET A CA 1
ATOM 1398 C C . MET A 1 172 ? 16.881 0.292 -22.836 1.00 76.44 172 MET A C 1
ATOM 1400 O O . MET A 1 172 ? 16.939 1.480 -23.140 1.00 76.44 172 MET A O 1
ATOM 1404 N N . ALA A 1 173 ? 17.951 -0.380 -22.407 1.00 74.12 173 ALA A N 1
ATOM 1405 C CA . ALA A 1 173 ? 19.257 0.255 -22.259 1.00 74.12 173 ALA A CA 1
ATOM 1406 C C . ALA A 1 173 ? 19.773 0.815 -23.596 1.00 74.12 173 ALA A C 1
ATOM 1408 O O . ALA A 1 173 ? 20.274 1.940 -23.644 1.00 74.12 173 ALA A O 1
ATOM 1409 N N . SER A 1 174 ? 19.594 0.062 -24.686 1.00 77.94 174 SER A N 1
ATOM 1410 C CA . SER A 1 174 ? 19.950 0.496 -26.040 1.00 77.94 174 SER A CA 1
ATOM 1411 C C . SER A 1 174 ? 19.066 1.657 -26.505 1.00 77.94 174 SER A C 1
ATOM 1413 O O . SER A 1 174 ? 19.589 2.691 -26.911 1.00 77.94 174 SER A O 1
ATOM 1415 N N . ARG A 1 175 ? 17.743 1.564 -26.321 1.00 72.00 175 ARG A N 1
ATOM 1416 C CA . ARG A 1 175 ? 16.789 2.630 -26.679 1.00 72.00 175 ARG A CA 1
ATOM 1417 C C . ARG A 1 175 ? 17.000 3.923 -25.899 1.00 72.00 175 ARG A C 1
ATOM 1419 O O . ARG A 1 175 ? 16.891 5.006 -26.467 1.00 72.00 175 ARG A O 1
ATOM 1426 N N . PHE A 1 176 ? 17.343 3.835 -24.615 1.00 70.44 176 PHE A N 1
ATOM 1427 C CA . PHE A 1 176 ? 17.715 4.995 -23.806 1.00 70.44 176 PHE A CA 1
ATOM 1428 C C . PHE A 1 176 ? 18.973 5.671 -24.330 1.00 70.44 176 PHE A C 1
ATOM 1430 O O . PHE A 1 176 ? 19.034 6.901 -24.377 1.00 70.44 176 PHE A O 1
ATOM 1437 N N . LEU A 1 177 ? 19.987 4.883 -24.690 1.00 71.12 177 LEU A N 1
ATOM 1438 C CA . LEU A 1 177 ? 21.207 5.418 -25.277 1.00 71.12 177 LEU A CA 1
ATOM 1439 C C . LEU A 1 177 ? 20.900 6.072 -26.618 1.00 71.12 177 LEU A C 1
ATOM 1441 O O . LEU A 1 177 ? 21.306 7.210 -26.805 1.00 71.12 177 LEU A O 1
ATOM 1445 N N . ASP A 1 178 ? 20.121 5.433 -27.484 1.00 73.12 178 ASP A N 1
ATOM 1446 C CA . ASP A 1 178 ? 19.746 5.985 -28.784 1.00 73.12 178 ASP A CA 1
ATOM 1447 C C . ASP A 1 178 ? 18.959 7.293 -28.650 1.00 73.12 178 ASP A C 1
ATOM 1449 O O . ASP A 1 178 ? 19.288 8.264 -29.324 1.00 73.12 178 ASP A O 1
ATOM 1453 N N . ASN A 1 179 ? 17.996 7.382 -27.726 1.00 67.88 179 ASN A N 1
ATOM 1454 C CA . ASN A 1 179 ? 17.242 8.620 -27.493 1.00 67.88 179 ASN A CA 1
ATOM 1455 C C . ASN A 1 179 ? 18.101 9.733 -26.878 1.00 67.88 179 ASN A C 1
ATOM 1457 O O . ASN A 1 179 ? 18.014 10.894 -27.291 1.00 67.88 179 ASN A O 1
ATOM 1461 N N . ARG A 1 180 ? 18.974 9.407 -25.915 1.00 67.31 180 ARG A N 1
ATOM 1462 C CA . ARG A 1 180 ? 19.917 10.395 -25.365 1.00 67.31 180 ARG A CA 1
ATOM 1463 C C . ARG A 1 180 ? 20.912 10.843 -26.425 1.00 67.31 180 ARG A C 1
ATOM 1465 O O . ARG A 1 180 ? 21.223 12.029 -26.489 1.00 67.31 180 ARG A O 1
ATOM 1472 N N . LEU A 1 181 ? 21.395 9.924 -27.255 1.00 69.44 181 LEU A N 1
ATOM 1473 C CA . LEU A 1 181 ? 22.281 10.226 -28.367 1.00 69.44 181 LEU A CA 1
ATOM 1474 C C . LEU A 1 181 ? 21.564 11.068 -29.420 1.00 69.44 181 LEU A C 1
ATOM 1476 O O . LEU A 1 181 ? 22.153 12.050 -29.839 1.00 69.44 181 LEU A O 1
ATOM 1480 N N . ASP A 1 182 ? 20.309 10.797 -29.787 1.00 67.69 182 ASP A N 1
ATOM 1481 C CA . ASP A 1 182 ? 19.542 11.660 -30.700 1.00 67.69 182 ASP A CA 1
ATOM 1482 C C . ASP A 1 182 ? 19.414 13.078 -30.128 1.00 67.69 182 ASP A C 1
ATOM 1484 O O . ASP A 1 182 ? 19.659 14.060 -30.826 1.00 67.69 182 ASP A O 1
ATOM 1488 N N . HIS A 1 183 ? 19.152 13.218 -28.824 1.00 63.50 183 HIS A N 1
ATOM 1489 C CA . HIS A 1 183 ? 19.144 14.527 -28.170 1.00 63.50 183 HIS A CA 1
ATOM 1490 C C . HIS A 1 183 ? 20.522 15.218 -28.197 1.00 63.50 183 HIS A C 1
ATOM 1492 O O . HIS A 1 183 ? 20.607 16.417 -28.463 1.00 63.50 183 HIS A O 1
ATOM 1498 N N . PHE A 1 184 ? 21.609 14.470 -27.985 1.00 58.41 184 PHE A N 1
ATOM 1499 C CA . PHE A 1 184 ? 22.982 14.975 -28.100 1.00 58.41 184 PHE A CA 1
ATOM 1500 C C . PHE A 1 184 ? 23.387 15.293 -29.553 1.00 58.41 184 PHE A C 1
ATOM 1502 O O . PHE A 1 184 ? 24.123 16.247 -29.784 1.00 58.41 184 PHE A O 1
ATOM 1509 N N . PHE A 1 185 ? 22.905 14.543 -30.544 1.00 57.78 185 PHE A N 1
ATOM 1510 C CA . PHE A 1 185 ? 23.208 14.719 -31.969 1.00 57.78 185 PHE A CA 1
ATOM 1511 C C . PHE A 1 185 ? 22.253 15.689 -32.674 1.00 57.78 185 PHE A C 1
ATOM 1513 O O . PHE A 1 185 ? 22.547 16.146 -33.776 1.00 57.78 185 PHE A O 1
ATOM 1520 N N . ARG A 1 186 ? 21.191 16.145 -31.999 1.00 54.62 186 ARG A N 1
ATOM 1521 C CA . ARG A 1 186 ? 20.443 17.365 -32.352 1.00 54.62 186 ARG A CA 1
ATOM 1522 C C . ARG A 1 186 ? 21.265 18.654 -32.194 1.00 54.62 186 ARG A C 1
ATOM 1524 O O . ARG A 1 186 ? 20.719 19.746 -32.365 1.00 54.62 186 ARG A O 1
ATOM 1531 N N . ILE A 1 187 ? 22.574 18.563 -31.948 1.00 54.31 187 ILE A N 1
ATOM 1532 C CA . ILE A 1 187 ? 23.539 19.608 -32.309 1.00 54.31 187 ILE A CA 1
ATOM 1533 C C . ILE A 1 187 ? 23.524 19.740 -33.842 1.00 54.31 187 ILE A C 1
ATOM 1535 O O . ILE A 1 187 ? 24.191 19.020 -34.577 1.00 54.31 187 ILE A O 1
ATOM 1539 N N . LYS A 1 188 ? 22.683 20.657 -34.327 1.00 55.19 188 LYS A N 1
ATOM 1540 C CA . LYS A 1 188 ? 22.286 20.795 -35.737 1.00 55.19 188 LYS A CA 1
ATOM 1541 C C . LYS A 1 188 ? 23.381 21.292 -36.690 1.00 55.19 188 LYS A C 1
ATOM 1543 O O . LYS A 1 188 ? 23.118 21.367 -37.888 1.00 55.19 188 LYS A O 1
ATOM 1548 N N . THR A 1 189 ? 24.579 21.642 -36.224 1.00 54.78 189 THR A N 1
ATOM 1549 C CA . THR A 1 189 ? 25.633 22.183 -37.097 1.00 54.78 189 THR A CA 1
ATOM 1550 C C . THR A 1 189 ? 27.001 21.555 -36.833 1.00 54.78 189 THR A C 1
ATOM 1552 O O . THR A 1 189 ? 27.456 21.425 -35.700 1.00 54.78 189 THR A O 1
ATOM 1555 N N . VAL A 1 190 ? 27.705 21.220 -37.920 1.00 53.62 190 VAL A N 1
ATOM 1556 C CA . VAL A 1 190 ? 29.105 20.745 -37.920 1.00 53.62 190 VAL A CA 1
ATOM 1557 C C . VAL A 1 190 ? 30.054 21.761 -37.253 1.00 53.62 190 VAL A C 1
ATOM 1559 O O . VAL A 1 190 ? 31.101 21.395 -36.723 1.00 53.62 190 VAL A O 1
ATOM 1562 N N . GLU A 1 191 ? 29.665 23.036 -37.217 1.00 53.62 191 GLU A N 1
ATOM 1563 C CA . GLU A 1 191 ? 30.409 24.139 -36.596 1.00 53.62 191 GLU A CA 1
ATOM 1564 C C . GLU A 1 191 ? 30.422 24.091 -35.056 1.00 53.62 191 GLU A C 1
ATOM 1566 O O . GLU A 1 191 ? 31.357 24.603 -34.435 1.00 53.62 191 GLU A O 1
ATOM 1571 N N . ASP A 1 192 ? 29.443 23.432 -34.426 1.00 51.75 192 ASP A N 1
ATOM 1572 C CA . ASP A 1 192 ? 29.375 23.277 -32.966 1.00 51.75 192 ASP A CA 1
ATOM 1573 C C . ASP A 1 192 ? 30.260 22.133 -32.435 1.00 51.75 192 ASP A C 1
ATOM 1575 O O . ASP A 1 192 ? 30.597 22.101 -31.249 1.00 51.75 192 ASP A O 1
ATOM 1579 N N . VAL A 1 193 ? 30.679 21.212 -33.308 1.00 56.59 193 VAL A N 1
ATOM 1580 C CA . VAL A 1 193 ? 31.456 20.017 -32.936 1.00 56.59 193 VAL A CA 1
ATOM 1581 C C . VAL A 1 193 ? 32.961 20.314 -32.816 1.00 56.59 193 VAL A C 1
ATOM 1583 O O . VAL A 1 193 ? 33.677 19.577 -32.141 1.00 56.59 193 VAL A O 1
ATOM 1586 N N . HIS A 1 194 ? 33.469 21.410 -33.404 1.00 52.41 194 HIS A N 1
ATOM 1587 C CA . HIS A 1 194 ? 34.921 21.575 -33.596 1.00 52.41 194 HIS A CA 1
ATOM 1588 C C . HIS A 1 194 ? 35.577 22.906 -33.201 1.00 52.41 194 HIS A C 1
ATOM 1590 O O . HIS A 1 194 ? 36.767 23.076 -33.469 1.00 52.41 194 HIS A O 1
ATOM 1596 N N . SER A 1 195 ? 34.913 23.825 -32.495 1.00 50.69 195 SER A N 1
ATOM 1597 C CA . SER A 1 195 ? 35.606 25.023 -31.990 1.00 50.69 195 SER A CA 1
ATOM 1598 C C . SER A 1 195 ? 35.654 25.079 -30.455 1.00 50.69 195 SER A C 1
ATOM 1600 O O . SER A 1 195 ? 34.642 25.338 -29.800 1.00 50.69 195 SER A O 1
ATOM 1602 N N . PRO A 1 196 ? 36.851 24.937 -29.844 1.00 58.16 196 PRO A N 1
ATOM 1603 C CA . PRO A 1 196 ? 37.059 25.136 -28.407 1.00 58.16 196 PRO A CA 1
ATOM 1604 C C . PRO A 1 196 ? 36.586 26.502 -27.882 1.00 58.16 196 PRO A C 1
ATOM 1606 O O . PRO A 1 196 ? 36.416 26.672 -26.675 1.00 58.16 196 PRO A O 1
ATOM 1609 N N . ARG A 1 197 ? 36.382 27.495 -28.762 1.00 58.59 197 ARG A N 1
ATOM 1610 C CA . ARG A 1 197 ? 35.830 28.807 -28.398 1.00 58.59 197 ARG A CA 1
ATOM 1611 C C . ARG A 1 197 ? 34.326 28.760 -28.134 1.00 58.59 197 ARG A C 1
ATOM 1613 O O . ARG A 1 197 ? 33.893 29.383 -27.171 1.00 58.59 197 ARG A O 1
ATOM 1620 N N . THR A 1 198 ? 33.555 28.013 -28.921 1.00 58.38 198 THR A N 1
ATOM 1621 C CA . THR A 1 198 ? 32.096 27.901 -28.744 1.00 58.38 198 THR A CA 1
ATOM 1622 C C . THR A 1 198 ? 31.761 27.152 -27.458 1.00 58.38 198 THR A C 1
ATOM 1624 O O . THR A 1 198 ? 30.879 27.573 -26.719 1.00 58.38 198 THR A O 1
ATOM 1627 N N . TRP A 1 199 ? 32.538 26.119 -27.116 1.00 60.47 199 TRP A N 1
ATOM 1628 C CA . TRP A 1 199 ? 32.415 25.419 -25.829 1.00 60.47 199 TRP A CA 1
ATOM 1629 C C . TRP A 1 199 ? 32.737 26.313 -24.627 1.00 60.47 199 TRP A C 1
ATOM 1631 O O . TRP A 1 199 ? 32.033 26.278 -23.623 1.00 60.47 199 TRP A O 1
ATOM 1641 N N . ARG A 1 200 ? 33.773 27.157 -24.726 1.00 67.31 200 ARG A N 1
ATOM 1642 C CA . ARG A 1 200 ? 34.113 28.116 -23.660 1.00 67.31 200 ARG A CA 1
ATOM 1643 C C . ARG A 1 200 ? 33.072 29.226 -23.499 1.00 67.31 200 ARG A C 1
ATOM 1645 O O . ARG A 1 200 ? 32.916 29.709 -22.386 1.00 67.31 200 ARG A O 1
ATOM 1652 N N . GLY A 1 201 ? 32.394 29.624 -24.577 1.00 66.56 201 GLY A N 1
ATOM 1653 C CA . GLY A 1 201 ? 31.256 30.549 -24.523 1.00 66.56 201 GLY A CA 1
ATOM 1654 C C . GLY A 1 201 ? 30.066 29.917 -23.806 1.00 66.56 201 GLY A C 1
ATOM 1655 O O . GLY A 1 201 ? 29.667 30.402 -22.756 1.00 66.56 201 GLY A O 1
ATOM 1656 N N . LYS A 1 202 ? 29.621 28.743 -24.276 1.00 62.56 202 LYS A N 1
ATOM 1657 C CA . LYS A 1 202 ? 28.482 28.019 -23.685 1.00 62.56 202 LYS A CA 1
ATOM 1658 C C . LYS A 1 202 ? 28.696 27.669 -22.203 1.00 62.56 202 LYS A C 1
ATOM 1660 O O . LYS A 1 202 ? 27.751 27.714 -21.428 1.00 62.56 202 LYS A O 1
ATOM 1665 N N . LEU A 1 203 ? 29.929 27.369 -21.776 1.00 61.84 203 LEU A N 1
ATOM 1666 C CA . LEU A 1 203 ? 30.236 27.158 -20.352 1.00 61.84 203 LEU A CA 1
ATOM 1667 C C . LEU A 1 203 ? 30.110 28.438 -19.515 1.00 61.84 203 LEU A C 1
ATOM 1669 O O . LEU A 1 203 ? 29.671 28.357 -18.371 1.00 61.84 203 LEU A O 1
ATOM 1673 N N . LYS A 1 204 ? 30.471 29.610 -20.053 1.00 65.88 204 LYS A N 1
ATOM 1674 C CA . LYS A 1 204 ? 30.273 30.884 -19.346 1.00 65.88 204 LYS A CA 1
ATOM 1675 C C . LYS A 1 204 ? 28.794 31.221 -19.221 1.00 65.88 204 LYS A C 1
ATOM 1677 O O . LYS A 1 204 ? 28.361 31.514 -18.115 1.00 65.88 204 LYS A O 1
ATOM 1682 N N . ASP A 1 205 ? 28.034 31.047 -20.298 1.00 64.56 205 ASP A N 1
ATOM 1683 C CA . ASP A 1 205 ? 26.597 31.340 -20.320 1.00 64.56 205 ASP A CA 1
ATOM 1684 C C . ASP A 1 205 ? 25.824 30.461 -19.316 1.00 64.56 205 ASP A C 1
ATOM 1686 O O . ASP A 1 205 ? 24.958 30.945 -18.593 1.00 64.56 205 ASP A O 1
ATOM 1690 N N . VAL A 1 206 ? 26.188 29.176 -19.188 1.00 62.44 206 VAL A N 1
ATOM 1691 C CA . VAL A 1 206 ? 25.606 28.271 -18.174 1.00 62.44 206 VAL A CA 1
ATOM 1692 C C . VAL A 1 206 ? 26.001 28.675 -16.750 1.00 62.44 206 VAL A C 1
ATOM 1694 O O . VAL A 1 206 ? 25.205 28.526 -15.825 1.00 62.44 206 VAL A O 1
ATOM 1697 N N . THR A 1 207 ? 27.215 29.199 -16.555 1.00 64.00 207 THR A N 1
ATOM 1698 C CA . THR A 1 207 ? 27.677 29.642 -15.230 1.00 64.00 207 THR A CA 1
ATOM 1699 C C . THR A 1 207 ? 26.980 30.937 -14.807 1.00 64.00 207 THR A C 1
ATOM 1701 O O . THR A 1 207 ? 26.600 31.072 -13.650 1.00 64.00 207 THR A O 1
ATOM 1704 N N . GLU A 1 208 ? 26.765 31.869 -15.735 1.00 63.59 208 GLU A N 1
ATOM 1705 C CA . GLU A 1 208 ? 26.056 33.129 -15.482 1.00 63.59 208 GLU A CA 1
ATOM 1706 C C . GLU A 1 208 ? 24.558 32.891 -15.231 1.00 63.59 208 GLU A C 1
ATOM 1708 O O . GLU A 1 208 ? 24.022 33.395 -14.246 1.00 63.59 208 GLU A O 1
ATOM 1713 N N . ALA A 1 209 ? 23.914 32.009 -16.004 1.00 60.19 209 ALA A N 1
ATOM 1714 C CA . ALA A 1 209 ? 22.516 31.630 -15.781 1.00 60.19 209 ALA A CA 1
ATOM 1715 C C . ALA A 1 209 ? 22.288 30.920 -14.429 1.00 60.19 209 ALA A C 1
ATOM 1717 O O . ALA A 1 209 ? 21.263 31.130 -13.781 1.00 60.19 209 ALA A O 1
ATOM 1718 N N . ALA A 1 210 ? 23.246 30.106 -13.969 1.00 57.62 210 ALA A N 1
ATOM 1719 C CA . ALA A 1 210 ? 23.178 29.465 -12.654 1.00 57.62 210 ALA A CA 1
ATOM 1720 C C . ALA A 1 210 ? 23.365 30.465 -11.497 1.00 57.62 210 ALA A C 1
ATOM 1722 O O . ALA A 1 210 ? 22.777 30.295 -10.430 1.00 57.62 210 ALA A O 1
ATOM 1723 N N . VAL A 1 211 ? 24.158 31.522 -11.703 1.00 59.62 211 VAL A N 1
ATOM 1724 C CA . VAL A 1 211 ? 24.329 32.600 -10.718 1.00 59.62 211 VAL A CA 1
ATOM 1725 C C . VAL A 1 211 ? 23.065 33.462 -10.642 1.00 59.62 211 VAL A C 1
ATOM 1727 O O . VAL A 1 211 ? 22.604 33.751 -9.538 1.00 59.62 211 VAL A O 1
ATOM 1730 N N . GLU A 1 212 ? 22.439 33.784 -11.776 1.00 59.44 212 GLU A N 1
ATOM 1731 C CA . GLU A 1 212 ? 21.185 34.549 -11.821 1.00 59.44 212 GLU A CA 1
ATOM 1732 C C . GLU A 1 212 ? 19.994 33.778 -11.232 1.00 59.44 212 GLU A C 1
ATOM 1734 O O . GLU A 1 212 ? 19.197 34.365 -10.500 1.00 59.44 212 GLU A O 1
ATOM 1739 N N . SER A 1 213 ? 19.904 32.458 -11.443 1.00 56.81 213 SER A N 1
ATOM 1740 C CA . SER A 1 213 ? 18.835 31.646 -10.835 1.00 56.81 213 SER A CA 1
ATOM 1741 C C . SER A 1 213 ? 19.023 31.403 -9.333 1.00 56.81 213 SER A C 1
ATOM 1743 O O . SER A 1 213 ? 18.081 30.980 -8.670 1.00 56.81 213 SER A O 1
ATOM 1745 N N . SER A 1 214 ? 20.221 31.632 -8.788 1.00 57.31 214 SER A N 1
ATOM 1746 C CA . SER A 1 214 ? 20.497 31.510 -7.347 1.00 57.31 214 SER A CA 1
ATOM 1747 C C . SER A 1 214 ? 20.322 32.826 -6.575 1.00 57.31 214 SER A C 1
ATOM 1749 O O . SER A 1 214 ? 20.335 32.823 -5.347 1.00 57.31 214 SER A O 1
ATOM 1751 N N . GLY A 1 215 ? 20.156 33.948 -7.285 1.00 54.38 215 GLY A N 1
ATOM 1752 C CA . GLY A 1 215 ? 20.046 35.290 -6.707 1.00 54.38 215 GLY A CA 1
ATOM 1753 C C . GLY A 1 215 ? 18.620 35.805 -6.490 1.00 54.38 215 GLY A C 1
ATOM 1754 O O . GLY A 1 215 ? 18.472 36.912 -5.981 1.00 54.38 215 GLY A O 1
ATOM 1755 N N . SER A 1 216 ? 17.575 35.057 -6.871 1.00 53.09 216 SER A N 1
ATOM 1756 C CA . SER A 1 216 ? 16.185 35.546 -6.834 1.00 53.09 216 SER A CA 1
ATOM 1757 C C . SER A 1 216 ? 15.344 35.064 -5.646 1.00 53.09 216 SER A C 1
ATOM 1759 O O . SER A 1 216 ? 14.146 35.320 -5.639 1.00 53.09 216 SER A O 1
ATOM 1761 N N . ASP A 1 217 ? 15.931 34.382 -4.657 1.00 56.69 217 ASP A N 1
ATOM 1762 C CA . ASP A 1 217 ? 15.183 33.734 -3.563 1.00 56.69 217 ASP A CA 1
ATOM 1763 C C . ASP A 1 217 ? 15.525 34.328 -2.184 1.00 56.69 217 ASP A C 1
ATOM 1765 O O . ASP A 1 217 ? 15.769 33.634 -1.197 1.00 56.69 217 ASP A O 1
ATOM 1769 N N . SER A 1 218 ? 15.627 35.657 -2.107 1.00 59.34 218 SER A N 1
ATOM 1770 C CA . SER A 1 218 ? 15.825 36.373 -0.841 1.00 59.34 218 SER A CA 1
ATOM 1771 C C . SER A 1 218 ? 15.248 37.783 -0.904 1.00 59.34 218 SER A C 1
ATOM 1773 O O . SER A 1 218 ? 15.982 38.729 -1.174 1.00 59.34 218 SER A O 1
ATOM 1775 N N . ALA A 1 219 ? 13.938 37.903 -0.669 1.00 58.69 219 ALA A N 1
ATOM 1776 C CA . ALA A 1 219 ? 13.319 38.942 0.165 1.00 58.69 219 ALA A CA 1
ATOM 1777 C C . ALA A 1 219 ? 11.803 38.985 -0.078 1.00 58.69 219 ALA A C 1
ATOM 1779 O O . ALA A 1 219 ? 11.360 39.610 -1.036 1.00 58.69 219 ALA A O 1
ATOM 1780 N N . ASP A 1 220 ? 11.024 38.375 0.817 1.00 55.09 220 ASP A N 1
ATOM 1781 C CA . ASP A 1 220 ? 9.756 38.974 1.248 1.00 55.09 220 ASP A CA 1
ATOM 1782 C C . ASP A 1 220 ? 9.375 38.397 2.623 1.00 55.09 220 ASP A C 1
ATOM 1784 O O . ASP A 1 220 ? 8.600 37.450 2.747 1.00 55.09 220 ASP A O 1
ATOM 1788 N N . ASP A 1 221 ? 10.025 38.919 3.668 1.00 57.12 221 ASP A N 1
ATOM 1789 C CA . ASP A 1 221 ? 9.573 38.745 5.049 1.00 57.12 221 ASP A CA 1
ATOM 1790 C C . ASP A 1 221 ? 8.422 39.730 5.279 1.00 57.12 221 ASP A C 1
ATOM 1792 O O . ASP A 1 221 ? 8.601 40.946 5.355 1.00 57.12 221 ASP A O 1
ATOM 1796 N N . THR A 1 222 ? 7.220 39.170 5.357 1.00 59.91 222 THR A N 1
ATOM 1797 C CA . THR A 1 222 ? 5.976 39.838 5.725 1.00 59.91 222 THR A CA 1
ATOM 1798 C C . THR A 1 222 ? 6.042 40.377 7.153 1.00 59.91 222 THR A C 1
ATOM 1800 O O . THR A 1 222 ? 5.979 39.609 8.114 1.00 59.91 222 THR A O 1
ATOM 1803 N N . GLU A 1 223 ? 6.078 41.701 7.288 1.00 62.50 223 GLU A N 1
ATOM 1804 C CA . GLU A 1 223 ? 5.701 42.420 8.504 1.00 62.50 223 GLU A CA 1
ATOM 1805 C C . GLU A 1 223 ? 4.280 42.970 8.295 1.00 62.50 223 GLU A C 1
ATOM 1807 O O . GLU A 1 223 ? 4.019 43.772 7.395 1.00 62.50 223 GLU A O 1
ATOM 1812 N N . SER A 1 224 ? 3.315 42.476 9.067 1.00 58.88 224 SER A N 1
ATOM 1813 C CA . SER A 1 224 ? 1.985 43.077 9.191 1.00 58.88 224 SER A CA 1
ATOM 1814 C C . SER A 1 224 ? 1.462 42.827 10.601 1.00 58.88 224 SER A C 1
ATOM 1816 O O . SER A 1 224 ? 1.484 41.691 11.074 1.00 58.88 224 SER A O 1
ATOM 1818 N N . ASP A 1 225 ? 1.071 43.945 11.214 1.00 59.22 225 ASP A N 1
ATOM 1819 C CA . ASP A 1 225 ? 0.552 44.189 12.569 1.00 59.22 225 ASP A CA 1
ATOM 1820 C C . ASP A 1 225 ? -0.382 43.128 13.182 1.00 59.22 225 ASP A C 1
ATOM 1822 O O . ASP A 1 225 ? -1.273 42.600 12.474 1.00 59.22 225 ASP A O 1
#

Sequence (225 aa):
MTARGRAAREDEDPDDIAACPPPEAQEAKLHFQTGEHIGRWSGFDERGVPHLNAKGKKLTKQEKELVETEYLEAKKAYQQQLKAKEQWERTLDDAERRLRDKDRVRWAYRAAGPSKHALLHVDDLEDFVKKMGWEPFSHADMEALQSVAARQGEEMEELLLEDVRHFISEEMASRFLDNRLDHFFRIKTVEDVHSPRTWRGKLKDVTEAAVESSGSDSADDTESD

Organism: NCBI:txid878477

Radius of gyration: 31.32 Å; chains: 1; bounding box: 75×59×78 Å

Foldseek 3Di:
DDPDDPPPPPCLALVNLVVDQDDDADDLLCVCCDDPNPLQADDADPSNQGQAGSVRDGDDPVVSVVSVVVSVVSNVVNVVNVVSRVVSVVSSVVSLVVCCVPPVLLSLQLVQDPHSPFFHALVSVQSSCVSSVHDRDDPVVSVVLSVVCCVLDPPRNTHDSVSSVVCCVPPVVVVVCVVVVVVVVVPVDPVCVDDPVNVVVVVVVVVVVVVVVVPPPDDDDDDDD

Secondary structure (DSSP, 8-state):
-------SSSTT-HHHHHHSPPPP---HHHHTTSGGGTTTEEEE-TTS-EEEETTSPBPPHHHHHHHHHHHHHHHHHHHHHHHHHHHHHHHHHHHHHHHHHH-HHHHHHHHHSSSTTSPEEGGGHHHHHHHTTPPPPPHHHHHHHHHHHHHHS-TT-EE-HHHHHHHIIIIIHHHHHHHHHHHHHT---GGGSS-HHHHHHHHHHHHHHHHHHHSSS--------

pLDDT: mean 79.8, std 14.63, range [40.62, 94.62]